Protein 6QBB (pdb70)

Structure (mmCIF, N/CA/C/O backbone):
data_6QBB
#
_entry.id   6QBB
#
_cell.length_a   45.560
_cell.length_b   64.170
_cell.length_c   78.080
_cell.angle_alpha   90.00
_cell.angle_beta   90.00
_cell.angle_gamma   90.00
#
_symmetry.space_group_name_H-M   'P 2 21 21'
#
loop_
_entity.id
_entity.type
_entity.pdbx_description
1 polymer Streptavidin
2 polymer 'Strep-tag II peptide'
3 water water
#
loop_
_atom_site.group_PDB
_atom_site.id
_atom_site.type_symbol
_atom_site.label_atom_id
_atom_site.label_alt_id
_atom_site.label_comp_id
_atom_site.label_asym_id
_atom_site.label_entity_id
_atom_site.label_seq_id
_atom_site.pdbx_PDB_ins_code
_atom_site.Cartn_x
_atom_site.Cartn_y
_atom_site.Cartn_z
_atom_site.occupancy
_atom_site.B_iso_or_equiv
_atom_site.auth_seq_id
_atom_site.auth_comp_id
_atom_site.auth_asym_id
_atom_site.auth_atom_id
_atom_site.pdbx_PDB_model_num
ATOM 1 N N . ALA A 1 3 ? -16.054 -26.614 28.930 1.00 56.18 15 ALA A N 1
ATOM 2 C CA . ALA A 1 3 ? -14.615 -27.017 28.809 1.00 50.86 15 ALA A CA 1
ATOM 3 C C . ALA A 1 3 ? -14.433 -28.307 27.996 1.00 46.06 15 ALA A C 1
ATOM 4 O O . ALA A 1 3 ? -13.597 -29.180 28.322 1.00 40.05 15 ALA A O 1
ATOM 6 N N . GLY A 1 4 ? -15.204 -28.406 26.916 1.00 37.62 16 GLY A N 1
ATOM 7 C CA . GLY A 1 4 ? -15.171 -29.583 26.043 1.00 28.55 16 GLY A CA 1
ATOM 8 C C . GLY A 1 4 ? -13.904 -29.614 25.197 1.00 19.68 16 GLY A C 1
ATOM 9 O O . GLY A 1 4 ? -13.124 -30.556 25.229 1.00 18.71 16 GLY A O 1
ATOM 10 N N . ILE A 1 5 ? -13.731 -28.563 24.415 1.00 18.26 17 ILE A N 1
ATOM 11 C CA . ILE A 1 5 ? -12.515 -28.402 23.603 1.00 16.15 17 ILE A CA 1
ATOM 12 C C . ILE A 1 5 ? -11.309 -27.970 24.435 1.00 16.62 17 ILE A C 1
ATOM 13 O O . ILE A 1 5 ? -10.187 -28.449 24.200 1.00 15.66 17 ILE A O 1
ATOM 18 N N . THR A 1 6 ? -11.516 -27.091 25.407 1.00 15.50 18 THR A N 1
ATOM 19 C CA . THR A 1 6 ? -10.413 -26.581 26.200 1.00 15.02 18 THR A CA 1
ATOM 20 C C . THR A 1 6 ? -9.702 -27.699 26.932 1.00 16.85 18 THR A C 1
ATOM 21 O O . THR A 1 6 ? -10.331 -28.494 27.634 1.00 17.10 18 THR A O 1
ATOM 25 N N . GLY A 1 7 ? -8.377 -27.733 26.799 1.00 14.89 19 GLY A N 1
ATOM 26 C CA . GLY A 1 7 ? -7.582 -28.744 27.453 1.00 14.64 19 GLY A CA 1
ATOM 27 C C . GLY A 1 7 ? -6.353 -29.156 26.667 1.00 14.32 19 GLY A C 1
ATOM 28 O O . GLY A 1 7 ? -5.915 -28.440 25.777 1.00 13.32 19 GLY A O 1
ATOM 29 N N . THR A 1 8 ? -5.811 -30.314 27.016 1.00 14.81 20 THR A N 1
ATOM 30 C CA . THR A 1 8 ? -4.606 -30.868 26.424 1.00 15.25 20 THR A CA 1
ATOM 31 C C . THR A 1 8 ? -4.952 -32.109 25.612 1.00 15.30 20 THR A C 1
ATOM 32 O O . THR A 1 8 ? -5.618 -33.025 26.104 1.00 16.82 20 THR A O 1
ATOM 36 N N . TRP A 1 9 ? -4.512 -32.097 24.353 1.00 13.48 21 TRP A N 1
ATOM 37 C CA . TRP A 1 9 ? -4.734 -33.163 23.393 1.00 13.55 21 TRP A CA 1
ATOM 38 C C . TRP A 1 9 ? -3.439 -33.690 22.825 1.00 13.81 21 TRP A C 1
ATOM 39 O O . TRP A 1 9 ? -2.471 -32.941 22.690 1.00 14.22 21 TRP A O 1
ATOM 50 N N . TYR A 1 10 ? -3.442 -34.953 22.407 1.00 13.99 22 TYR A N 1
ATOM 51 C CA . TYR A 1 10 ? -2.263 -35.582 21.798 1.00 13.99 22 TYR A CA 1
ATOM 52 C C . TYR A 1 10 ? -2.643 -36.229 20.501 1.00 14.78 22 TYR A C 1
ATOM 53 O O . TYR A 1 10 ? -3.722 -36.829 20.423 1.00 13.05 22 TYR A O 1
ATOM 62 N N . ASN A 1 11 ? -1.772 -36.112 19.497 1.00 16.39 23 ASN A N 1
ATOM 63 C CA . ASN A 1 11 ? -2.001 -36.802 18.215 1.00 20.95 23 ASN A CA 1
ATOM 64 C C . ASN A 1 11 ? -1.317 -38.129 18.215 1.00 25.16 23 ASN A C 1
ATOM 65 O O . ASN A 1 11 ? -0.706 -38.522 19.205 1.00 22.84 23 ASN A O 1
ATOM 70 N N . GLN A 1 12 ? -1.425 -38.807 17.081 1.00 28.55 24 GLN A N 1
ATOM 71 C CA . GLN A 1 12 ? -0.949 -40.154 16.938 1.00 36.56 24 GLN A CA 1
ATOM 72 C C . GLN A 1 12 ? 0.587 -40.268 17.054 1.00 33.23 24 GLN A C 1
ATOM 73 O O . GLN A 1 12 ? 1.089 -41.333 17.378 1.00 44.33 24 GLN A O 1
ATOM 79 N N . LEU A 1 13 ? 1.302 -39.173 16.783 1.00 31.83 25 LEU A N 1
ATOM 80 C CA . LEU A 1 13 ? 2.785 -39.141 16.832 1.00 33.35 25 LEU A CA 1
ATOM 81 C C . LEU A 1 13 ? 3.381 -38.642 18.178 1.00 30.51 25 LEU A C 1
ATOM 82 O O . LEU A 1 13 ? 4.602 -38.591 18.345 1.00 30.40 25 LEU A O 1
ATOM 87 N N . GLY A 1 14 ? 2.538 -38.190 19.099 1.00 23.34 26 GLY A N 1
ATOM 88 C CA . GLY A 1 14 ? 3.012 -37.645 20.364 1.00 21.87 26 GLY A CA 1
ATOM 89 C C . GLY A 1 14 ? 3.174 -36.122 20.388 1.00 17.29 26 GLY A C 1
ATOM 90 O O . GLY A 1 14 ? 3.672 -35.552 21.370 1.00 17.66 26 GLY A O 1
ATOM 91 N N . SER A 1 15 ? 2.691 -35.441 19.360 1.00 14.57 27 SER A N 1
ATOM 92 C CA . SER A 1 15 ? 2.574 -33.988 19.448 1.00 13.07 27 SER A CA 1
ATOM 93 C C . SER A 1 15 ? 1.414 -33.600 20.372 1.00 13.79 27 SER A C 1
ATOM 94 O O . SER A 1 15 ? 0.492 -34.404 20.555 1.00 14.42 27 SER A O 1
ATOM 97 N N . THR A 1 16 ? 1.513 -32.410 20.974 1.00 12.77 28 THR A N 1
ATOM 98 C CA . THR A 1 16 ? 0.531 -31.904 21.917 1.00 16.19 28 THR A CA 1
ATOM 99 C C . THR A 1 16 ? -0.139 -30.618 21.407 1.00 14.68 28 THR A C 1
ATOM 100 O O . THR A 1 16 ? 0.516 -29.736 20.884 1.00 15.49 28 THR A O 1
ATOM 104 N N . PHE A 1 17 ? -1.448 -30.542 21.586 1.00 13.68 29 PHE A N 1
ATOM 105 C CA . PHE A 1 17 ? -2.311 -29.418 21.203 1.00 17.69 29 PHE A CA 1
ATOM 106 C C . PHE A 1 17 ? -2.903 -28.933 22.553 1.00 18.38 29 PHE A C 1
ATOM 107 O O . PHE A 1 17 ? -3.660 -29.676 23.193 1.00 18.23 29 PHE A O 1
ATOM 115 N N . ILE A 1 18 ? -2.473 -27.757 23.029 1.00 16.53 30 ILE A N 1
ATOM 116 C CA . ILE A 1 18 ? -2.904 -27.185 24.315 1.00 17.69 30 ILE A CA 1
ATOM 117 C C . ILE A 1 18 ? -3.751 -25.966 23.986 1.00 16.62 30 ILE A C 1
ATOM 118 O O . ILE A 1 18 ? -3.248 -24.954 23.519 1.00 17.25 30 ILE A O 1
ATOM 123 N N . VAL A 1 19 ? -5.053 -26.103 24.158 1.00 14.34 31 VAL A N 1
ATOM 124 C CA . VAL A 1 19 ? -5.993 -25.156 23.576 1.00 13.13 31 VAL A CA 1
ATOM 125 C C . VAL A 1 19 ? -6.994 -24.610 24.575 1.00 14.10 31 VAL A C 1
ATOM 126 O O . VAL A 1 19 ? -7.435 -25.324 25.470 1.00 13.55 31 VAL A O 1
ATOM 130 N N . THR A 1 20 ? -7.363 -23.348 24.384 1.00 14.73 32 THR A N 1
ATOM 131 C CA . THR A 1 20 ? -8.492 -22.727 25.074 1.00 15.30 32 THR A CA 1
ATOM 132 C C . THR A 1 20 ? -9.524 -22.281 24.072 1.00 14.88 32 THR A C 1
ATOM 133 O O . THR A 1 20 ? -9.212 -21.588 23.107 1.00 14.09 32 THR A O 1
ATOM 137 N N . ALA A 1 21 ? -10.763 -22.716 24.286 1.00 14.20 33 ALA A N 1
ATOM 138 C CA . ALA A 1 21 ? -11.883 -22.351 23.443 1.00 15.02 33 ALA A CA 1
ATOM 139 C C . ALA A 1 21 ? -12.631 -21.231 24.142 1.00 15.30 33 ALA A C 1
ATOM 140 O O . ALA A 1 21 ? -13.245 -21.454 25.201 1.00 16.44 33 ALA A O 1
ATOM 142 N N . GLY A 1 22 ? -12.550 -20.032 23.595 1.00 14.76 34 GLY A N 1
ATOM 143 C CA . GLY A 1 22 ? -13.156 -18.848 24.214 1.00 16.62 34 GLY A CA 1
ATOM 144 C C . GLY A 1 22 ? -14.615 -18.671 23.864 1.00 17.42 34 GLY A C 1
ATOM 145 O O . GLY A 1 22 ? -15.093 -19.216 22.890 1.00 18.96 34 GLY A O 1
ATOM 146 N N . ALA A 1 23 ? -15.363 -17.945 24.715 1.00 19.59 35 ALA A N 1
ATOM 147 C CA . ALA A 1 23 ? -16.815 -17.805 24.529 1.00 21.12 35 ALA A CA 1
ATOM 148 C C . ALA A 1 23 ? -17.234 -17.171 23.186 1.00 21.48 35 ALA A C 1
ATOM 149 O O . ALA A 1 23 ? -18.323 -17.427 22.696 1.00 27.41 35 ALA A O 1
ATOM 151 N N . ASP A 1 24 ? -16.331 -16.394 22.600 1.00 20.38 36 ASP A N 1
ATOM 152 C CA . ASP A 1 24 ? -16.521 -15.709 21.343 1.00 24.95 36 ASP A CA 1
ATOM 153 C C . ASP A 1 24 ? -16.129 -16.532 20.087 1.00 20.47 36 ASP A C 1
ATOM 154 O O . ASP A 1 24 ? -16.014 -15.955 18.987 1.00 21.94 36 ASP A O 1
ATOM 159 N N . GLY A 1 25 ? -15.888 -17.838 20.230 1.00 14.94 37 GLY A N 1
ATOM 160 C CA . GLY A 1 25 ? -15.426 -18.650 19.068 1.00 12.72 37 GLY A CA 1
ATOM 161 C C . GLY A 1 25 ? -13.927 -18.734 18.858 1.00 13.07 37 GLY A C 1
ATOM 162 O O . GLY A 1 25 ? -13.479 -19.348 17.896 1.00 13.02 37 GLY A O 1
ATOM 163 N N . ALA A 1 26 ? -13.148 -18.122 19.737 1.00 13.22 38 ALA A N 1
ATOM 164 C CA . ALA A 1 26 ? -11.694 -18.088 19.582 1.00 12.52 38 ALA A CA 1
ATOM 165 C C . ALA A 1 26 ? -11.057 -19.382 20.048 1.00 13.28 38 ALA A C 1
ATOM 166 O O . ALA A 1 26 ? -11.408 -19.912 21.088 1.00 14.21 38 ALA A O 1
ATOM 168 N N . LEU A 1 27 ? -10.073 -19.846 19.298 1.00 11.42 39 LEU A N 1
ATOM 169 C CA . LEU A 1 27 ? -9.128 -20.867 19.758 1.00 10.85 39 LEU A CA 1
ATOM 170 C C . LEU A 1 27 ? -7.790 -20.216 19.913 1.00 12.02 39 LEU A C 1
ATOM 171 O O . LEU A 1 27 ? -7.311 -19.525 18.993 1.00 12.21 39 LEU A O 1
ATOM 176 N N . THR A 1 28 ? -7.176 -20.399 21.086 1.00 11.85 40 THR A N 1
ATOM 177 C CA . THR A 1 28 ? -5.828 -19.890 21.321 1.00 11.69 40 THR A CA 1
ATOM 178 C C . THR A 1 28 ? -5.081 -20.969 22.054 1.00 12.70 40 THR A C 1
ATOM 179 O O . THR A 1 28 ? -5.671 -21.770 22.760 1.00 16.46 40 THR A O 1
ATOM 183 N N . GLY A 1 29 ? -3.759 -20.982 21.904 1.00 11.80 41 GLY A N 1
ATOM 184 C CA . GLY A 1 29 ? -2.954 -21.898 22.677 1.00 12.01 41 GLY A CA 1
ATOM 185 C C . GLY A 1 29 ? -1.581 -22.149 22.106 1.00 11.54 41 GLY A C 1
ATOM 186 O O . GLY A 1 29 ? -0.992 -21.284 21.464 1.00 11.34 41 GLY A O 1
ATOM 187 N N . THR A 1 30 ? -1.083 -23.357 22.371 1.00 11.99 42 THR A N 1
ATOM 188 C CA . THR A 1 30 ? 0.280 -23.772 22.052 1.00 11.94 42 THR A CA 1
ATOM 189 C C . THR A 1 30 ? 0.249 -25.158 21.419 1.00 11.91 42 THR A C 1
ATOM 190 O O . THR A 1 30 ? -0.414 -26.059 21.916 1.00 12.17 42 THR A O 1
ATOM 194 N N . TYR A 1 31 ? 0.973 -25.298 20.319 1.00 11.36 43 TYR A N 1
ATOM 195 C CA . TYR A 1 31 ? 1.241 -26.580 19.687 1.00 11.69 43 TYR A CA 1
ATOM 196 C C . TYR A 1 31 ? 2.662 -26.999 20.012 1.00 11.64 43 TYR A C 1
ATOM 197 O O . TYR A 1 31 ? 3.596 -26.213 19.842 1.00 12.39 43 TYR A O 1
ATOM 206 N N . VAL A 1 32 ? 2.831 -28.238 20.468 1.00 11.84 44 VAL A N 1
ATOM 207 C CA . VAL A 1 32 ? 4.126 -28.770 20.866 1.00 11.80 44 VAL A CA 1
ATOM 208 C C . VAL A 1 32 ? 4.456 -29.999 20.010 1.00 12.97 44 VAL A C 1
ATOM 209 O O . VAL A 1 32 ? 3.724 -30.984 20.025 1.00 12.57 44 VAL A O 1
ATOM 213 N N . THR A 1 33 ? 5.566 -29.958 19.288 1.00 12.98 45 THR A N 1
ATOM 214 C CA . THR A 1 33 ? 5.950 -31.119 18.497 1.00 14.25 45 THR A CA 1
ATOM 215 C C . THR A 1 33 ? 6.352 -32.282 19.399 1.00 13.16 45 THR A C 1
ATOM 216 O O . THR A 1 33 ? 6.535 -32.114 20.609 1.00 14.78 45 THR A O 1
ATOM 220 N N . ALA A 1 34 ? 6.493 -33.456 18.823 1.00 13.56 46 ALA A N 1
ATOM 221 C CA . ALA A 1 34 ? 6.811 -34.641 19.636 1.00 14.72 46 ALA A CA 1
ATOM 222 C C . ALA A 1 34 ? 8.188 -34.558 20.315 1.00 16.08 46 ALA A C 1
ATOM 223 O O . ALA A 1 34 ? 8.462 -35.323 21.243 1.00 17.98 46 ALA A O 1
ATOM 225 N N . ARG A 1 35 ? 9.057 -33.655 19.872 1.00 15.86 47 ARG A N 1
ATOM 226 C CA . ARG A 1 35 ? 10.369 -33.437 20.519 1.00 17.70 47 ARG A CA 1
ATOM 227 C C . ARG A 1 35 ? 10.204 -32.974 21.962 1.00 18.88 47 ARG A C 1
ATOM 228 O O . ARG A 1 35 ? 10.947 -33.395 22.849 1.00 20.93 47 ARG A O 1
ATOM 236 N N . GLY A 1 36 ? 9.212 -32.121 22.205 1.00 17.98 48 GLY A N 1
ATOM 237 C CA . GLY A 1 36 ? 8.789 -31.809 23.554 1.00 20.32 48 GLY A CA 1
ATOM 238 C C . GLY A 1 36 ? 9.649 -30.872 24.350 1.00 23.85 48 GLY A C 1
ATOM 239 O O . GLY A 1 36 ? 9.444 -30.741 25.565 1.00 30.82 48 GLY A O 1
ATOM 240 N N . ASN A 1 37 ? 10.629 -30.230 23.716 1.00 19.25 49 ASN A N 1
ATOM 241 C CA . ASN A 1 37 ? 11.475 -29.275 24.421 1.00 20.39 49 ASN A CA 1
ATOM 242 C C . ASN A 1 37 ? 10.978 -27.839 24.209 1.00 19.63 49 ASN A C 1
ATOM 243 O O . ASN A 1 37 ? 9.977 -27.611 23.530 1.00 18.52 49 ASN A O 1
ATOM 248 N N . ALA A 1 38 ? 11.653 -26.853 24.796 1.00 22.16 50 ALA A N 1
ATOM 249 C CA . ALA A 1 38 ? 11.246 -25.443 24.612 1.00 19.88 50 ALA A CA 1
ATOM 250 C C . ALA A 1 38 ? 11.150 -24.995 23.155 1.00 20.54 50 ALA A C 1
ATOM 251 O O . ALA A 1 38 ? 10.205 -24.289 22.764 1.00 21.29 50 ALA A O 1
ATOM 253 N N . GLU A 1 39 ? 12.116 -25.442 22.357 1.00 17.19 51 GLU A N 1
ATOM 254 C CA . GLU A 1 39 ? 12.224 -25.133 20.949 1.00 18.62 51 GLU A CA 1
ATOM 255 C C . GLU A 1 39 ? 11.083 -25.724 20.109 1.00 16.10 51 GLU A C 1
ATOM 256 O O . GLU A 1 39 ? 10.918 -25.335 18.950 1.00 15.83 51 GLU A O 1
ATOM 262 N N . SER A 1 40 ? 10.323 -26.644 20.714 1.00 15.07 52 SER A N 1
ATOM 263 C CA A SER A 1 40 ? 9.230 -27.367 20.051 0.50 14.34 52 SER A CA 1
ATOM 264 C CA B SER A 1 40 ? 9.240 -27.360 20.040 0.50 15.39 52 SER A CA 1
ATOM 265 C C . SER A 1 40 ? 7.861 -26.726 20.235 1.00 12.93 52 SER A C 1
ATOM 266 O O . SER A 1 40 ? 6.883 -27.262 19.740 1.00 13.50 52 SER A O 1
ATOM 271 N N . ARG A 1 41 ? 7.792 -25.595 20.935 1.00 12.97 53 ARG A N 1
ATOM 272 C CA . ARG A 1 41 ? 6.515 -24.960 21.270 1.00 13.33 53 ARG A CA 1
ATOM 273 C C . ARG A 1 41 ?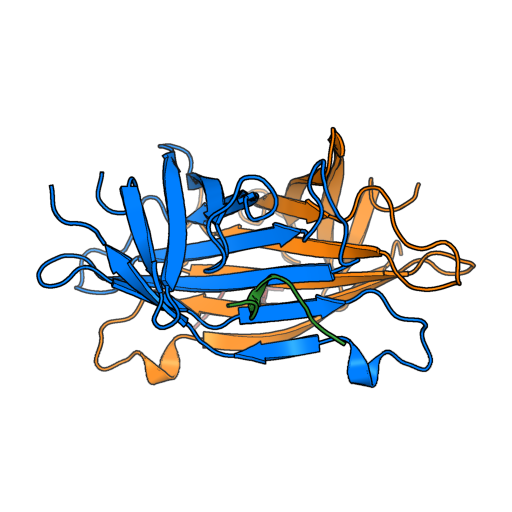 6.227 -23.810 20.319 1.00 12.13 53 ARG A C 1
ATOM 274 O O . ARG A 1 41 ? 7.085 -22.921 20.123 1.00 13.45 53 ARG A O 1
ATOM 282 N N . TYR A 1 42 ? 5.012 -23.805 19.746 1.00 11.55 54 TYR A N 1
ATOM 283 C CA . TYR A 1 42 ? 4.593 -22.751 18.816 1.00 11.56 54 TYR A CA 1
ATOM 284 C C . TYR A 1 42 ? 3.207 -22.209 19.144 1.00 11.03 54 TYR A C 1
ATOM 285 O O . TYR A 1 42 ? 2.345 -22.945 19.599 1.00 12.55 54 TYR A O 1
ATOM 294 N N . VAL A 1 43 ? 2.991 -20.932 18.841 1.00 11.38 55 VAL A N 1
ATOM 295 C CA . VAL A 1 43 ? 1.669 -20.317 19.003 1.00 11.65 55 VAL A CA 1
ATOM 296 C C . VAL A 1 43 ? 0.696 -20.941 18.014 1.00 12.10 55 VAL A C 1
ATOM 297 O O . VAL A 1 43 ? 1.020 -21.144 16.840 1.00 12.25 55 VAL A O 1
ATOM 301 N N . LEU A 1 44 ? -0.525 -21.185 18.467 1.00 12.05 56 LEU A N 1
ATOM 302 C CA . LEU A 1 44 ? -1.628 -21.468 17.561 1.00 12.69 56 LEU A CA 1
ATOM 303 C C . LEU A 1 44 ? -2.786 -20.545 17.799 1.00 12.67 56 LEU A C 1
ATOM 304 O O . LEU A 1 44 ? -3.037 -20.093 18.923 1.00 12.82 56 LEU A O 1
ATOM 309 N N . THR A 1 45 ? -3.500 -20.249 16.721 1.00 11.99 57 THR A N 1
ATOM 310 C CA . THR A 1 45 ? -4.702 -19.494 16.796 1.00 12.28 57 THR A CA 1
ATOM 311 C C . THR A 1 45 ? -5.700 -20.010 15.808 1.00 10.01 57 THR A C 1
ATOM 312 O O . THR A 1 45 ? -5.329 -20.427 14.720 1.00 10.94 57 THR A O 1
ATOM 316 N N . GLY A 1 46 ? -6.992 -19.985 16.169 1.00 10.34 58 GLY A N 1
ATOM 317 C CA . GLY A 1 46 ? -8.030 -20.443 15.274 1.00 10.54 58 GLY A CA 1
ATOM 318 C C . GLY A 1 46 ? -9.411 -20.073 15.738 1.00 10.88 58 GLY A C 1
ATOM 319 O O . GLY A 1 46 ? -9.591 -19.143 16.516 1.00 10.52 58 GLY A O 1
ATOM 320 N N . ARG A 1 47 ? -10.397 -20.773 15.191 1.00 9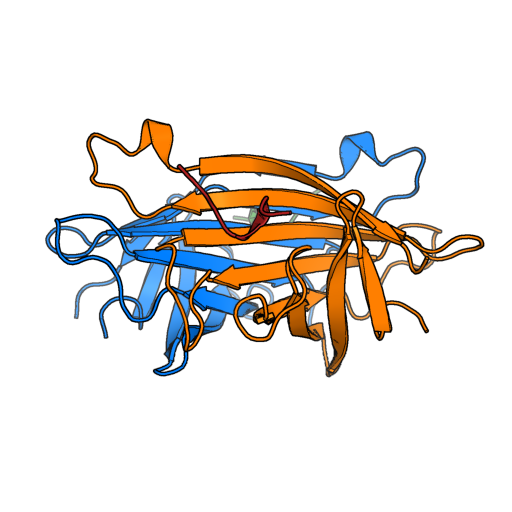.74 59 ARG A N 1
ATOM 321 C CA . ARG A 1 47 ? -11.789 -20.469 15.452 1.00 10.26 59 ARG A CA 1
ATOM 322 C C . ARG A 1 47 ? -12.581 -21.773 15.544 1.00 11.40 59 ARG A C 1
ATOM 323 O O . ARG A 1 47 ? -12.178 -22.805 14.970 1.00 10.60 59 ARG A O 1
ATOM 331 N N . TYR A 1 48 ? -13.723 -21.734 16.251 1.00 10.48 60 TYR A N 1
ATOM 332 C CA . TYR A 1 48 ? -14.594 -22.916 16.353 1.00 10.79 60 TYR A CA 1
ATOM 333 C C . TYR A 1 48 ? -16.019 -22.441 16.391 1.00 11.10 60 TYR A C 1
ATOM 334 O O . TYR A 1 48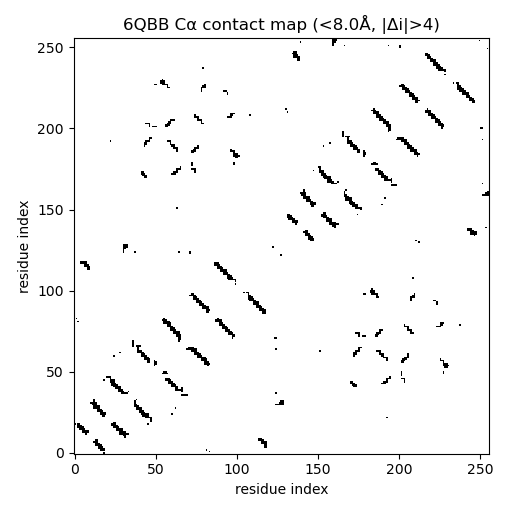 ? -16.286 -21.274 16.745 1.00 11.70 60 TYR A O 1
ATOM 343 N N . ASP A 1 49 ? -16.925 -23.347 16.063 1.00 10.38 61 ASP A N 1
ATOM 344 C CA . ASP A 1 49 ? -18.372 -23.092 16.177 1.00 10.68 61 ASP A CA 1
ATOM 345 C C . ASP A 1 49 ? -18.800 -23.124 17.639 1.00 10.93 61 ASP A C 1
ATOM 346 O O . ASP A 1 49 ? -18.836 -24.177 18.251 1.00 11.99 61 ASP A O 1
ATOM 351 N N . SER A 1 50 ? -19.120 -21.960 18.189 1.00 12.38 62 SER A N 1
ATOM 352 C CA . SER A 1 50 ? -19.479 -21.862 19.601 1.00 12.81 62 SER A CA 1
ATOM 353 C C . SER A 1 50 ? -20.942 -22.189 19.885 1.00 14.10 62 SER A C 1
ATOM 354 O O . SER A 1 50 ? -21.374 -22.129 21.049 1.00 15.14 62 SER A O 1
ATOM 357 N N . ALA A 1 51 ? -21.708 -22.541 18.856 1.00 12.57 63 ALA A N 1
ATOM 358 C CA . ALA A 1 51 ? -23.108 -23.005 19.013 1.00 13.83 63 ALA A CA 1
ATOM 359 C C . ALA A 1 51 ? -23.415 -24.146 18.025 1.00 13.30 63 ALA A C 1
ATOM 360 O O . ALA A 1 51 ? -24.167 -23.973 17.081 1.00 13.77 63 ALA A O 1
ATOM 362 N N . PRO A 1 52 ? -22.792 -25.311 18.257 1.00 12.43 64 PRO A N 1
ATOM 363 C CA . PRO A 1 52 ? -22.956 -26.424 17.337 1.00 13.31 64 PRO A CA 1
ATOM 364 C C . PRO A 1 52 ? -24.374 -26.983 17.306 1.00 13.87 64 PRO A C 1
ATOM 365 O O . PRO A 1 52 ? -25.205 -26.678 18.178 1.00 16.39 64 PRO A O 1
ATOM 369 N N . ALA A 1 53 ? -24.639 -27.797 16.293 1.00 13.77 65 ALA A N 1
ATOM 370 C CA . ALA A 1 53 ? -25.896 -28.513 16.213 1.00 14.07 65 ALA A CA 1
ATOM 371 C C . ALA A 1 53 ? -26.033 -29.443 17.425 1.00 14.98 65 ALA A C 1
ATOM 372 O O . ALA A 1 53 ? -25.062 -29.793 18.099 1.00 16.45 65 ALA A O 1
ATOM 374 N N . THR A 1 54 ? -27.270 -29.838 17.721 1.00 16.40 66 THR A N 1
ATOM 375 C CA . THR A 1 54 ? -27.553 -30.719 18.858 1.00 16.65 66 THR A CA 1
ATOM 376 C C . THR A 1 54 ? -28.083 -32.085 18.397 1.00 17.25 66 THR A C 1
ATOM 377 O O . THR A 1 54 ? -28.819 -32.775 19.135 1.00 17.94 66 THR A O 1
ATOM 381 N N . ASP A 1 55 ? -27.753 -32.457 17.168 1.00 16.34 67 ASP A N 1
ATOM 382 C CA . ASP A 1 55 ? -28.247 -33.683 16.530 1.00 17.03 67 ASP A CA 1
ATOM 383 C C . ASP A 1 55 ? -27.245 -34.842 16.548 1.00 18.96 67 ASP A C 1
ATOM 384 O O . ASP A 1 55 ? -27.460 -35.841 15.875 1.00 21.43 67 ASP A O 1
ATOM 389 N N . GLY A 1 56 ? -26.141 -34.696 17.290 1.00 17.34 68 GLY A N 1
ATOM 390 C CA . GLY A 1 56 ? -25.078 -35.696 17.315 1.00 18.15 68 GLY A CA 1
ATOM 391 C C . GLY A 1 56 ? -23.881 -35.370 16.447 1.00 16.12 68 GLY A C 1
ATOM 392 O O . GLY A 1 56 ? -22.870 -36.080 16.487 1.00 19.58 68 GLY A O 1
ATOM 393 N N . SER A 1 57 ? -24.003 -34.320 15.652 1.00 14.44 69 SER A N 1
ATOM 394 C CA . SER A 1 57 ? -22.892 -33.858 14.834 1.00 14.71 69 SER A CA 1
ATOM 395 C C . SER A 1 57 ? -21.771 -33.275 15.655 1.00 15.20 69 SER A C 1
ATOM 396 O O . SER A 1 57 ? -21.983 -32.740 16.743 1.00 13.29 69 SER A O 1
ATOM 399 N N . GLY A 1 58 ? -20.558 -33.354 15.118 1.00 13.22 70 GLY A N 1
ATOM 400 C CA . GLY A 1 58 ? -19.423 -32.744 15.741 1.00 12.78 70 GLY A CA 1
ATOM 401 C C . GLY A 1 58 ? -19.436 -31.231 15.639 1.00 11.94 70 GLY A C 1
ATOM 402 O O . GLY A 1 58 ? -20.289 -30.617 14.995 1.00 12.48 70 GLY A O 1
ATOM 403 N N . THR A 1 59 ? -18.454 -30.630 16.304 1.00 11.06 71 THR A N 1
ATOM 404 C CA . THR A 1 59 ? -18.268 -29.173 16.376 1.00 11.23 71 THR A CA 1
ATOM 405 C C . THR A 1 59 ? -17.125 -28.773 15.452 1.00 10.15 71 THR A C 1
ATOM 406 O O . THR A 1 59 ? -15.990 -29.180 15.679 1.00 10.08 71 THR A O 1
ATOM 410 N N . ALA A 1 60 ? -17.426 -28.019 14.400 1.00 10.56 72 ALA A N 1
ATOM 411 C CA . ALA A 1 60 ? -16.414 -27.622 13.422 1.00 10.49 72 ALA A CA 1
ATOM 412 C C . ALA A 1 60 ? -15.412 -26.660 14.012 1.00 10.93 72 ALA A C 1
ATOM 413 O O . ALA A 1 60 ? -15.754 -25.765 14.811 1.00 11.14 72 ALA A O 1
ATOM 415 N N . LEU A 1 61 ? -14.156 -26.796 13.583 1.00 10.88 73 LEU A N 1
ATOM 416 C CA . LEU A 1 61 ? -13.084 -25.919 14.077 1.00 11.16 73 LEU A CA 1
ATOM 417 C C . LEU A 1 61 ? -11.916 -25.913 13.096 1.00 10.24 73 LEU A C 1
ATOM 418 O O . LEU A 1 61 ? -11.827 -26.759 12.222 1.00 11.79 73 LEU A O 1
ATOM 423 N N . GLY A 1 62 ? -11.025 -24.955 13.265 1.00 10.01 74 GLY A N 1
ATOM 424 C CA . GLY A 1 62 ? -9.755 -24.963 12.581 1.00 9.20 74 GLY A CA 1
ATOM 425 C C . GLY A 1 62 ? -8.740 -24.137 13.320 1.00 8.43 74 GLY A C 1
ATOM 426 O O . GLY A 1 62 ? -9.099 -23.230 14.086 1.00 9.59 74 GLY A O 1
ATOM 427 N N . TRP A 1 63 ? -7.459 -24.416 13.096 1.00 9.02 75 TRP A N 1
ATOM 428 C CA . TRP A 1 63 ? -6.389 -23.558 13.621 1.00 9.25 75 TRP A CA 1
ATOM 429 C C . TRP A 1 63 ? -5.161 -23.562 12.723 1.00 9.17 75 TRP A C 1
ATOM 430 O O . TRP A 1 63 ? -5.013 -24.438 11.841 1.00 9.69 75 TRP A O 1
ATOM 441 N N . THR A 1 64 ? -4.316 -22.570 12.951 1.00 8.74 76 THR A N 1
ATOM 442 C CA . THR A 1 64 ? -3.072 -22.384 12.227 1.00 9.37 76 THR A CA 1
ATOM 443 C C . THR A 1 64 ? -1.919 -22.318 13.180 1.00 9.93 76 THR A C 1
ATOM 444 O O . THR A 1 64 ? -2.011 -21.682 14.237 1.00 9.53 76 THR A O 1
ATOM 448 N N . VAL A 1 65 ? -0.812 -22.937 12.793 1.00 9.06 77 VAL A N 1
ATOM 449 C CA . VAL A 1 65 ? 0.518 -22.708 13.376 1.00 9.14 77 VAL A CA 1
ATOM 450 C C . VAL A 1 65 ? 1.416 -22.193 12.264 1.00 10.18 77 VAL A C 1
ATOM 451 O O . VAL A 1 65 ? 1.594 -22.871 11.266 1.00 10.01 77 VAL A O 1
ATOM 455 N N . ALA A 1 66 ? 2.031 -21.034 12.453 1.00 9.60 78 ALA A N 1
ATOM 456 C CA . ALA A 1 66 ? 3.204 -20.632 11.668 1.00 9.62 78 ALA A CA 1
ATOM 457 C C . ALA A 1 66 ? 4.431 -21.155 12.393 1.00 10.40 78 ALA A C 1
ATOM 458 O O . ALA A 1 66 ? 4.582 -20.947 13.603 1.00 10.17 78 ALA A O 1
ATOM 460 N N . TRP A 1 67 ? 5.294 -21.859 11.664 1.00 9.72 79 TRP A N 1
ATOM 461 C CA . TRP A 1 67 ? 6.409 -22.599 12.250 1.00 9.50 79 TRP A CA 1
ATOM 462 C C . TRP A 1 67 ? 7.628 -21.714 12.524 1.00 11.11 79 TRP A C 1
ATOM 463 O O . TRP A 1 67 ? 8.742 -21.996 12.091 1.00 11.26 79 TRP A O 1
ATOM 474 N N . LYS A 1 68 ? 7.358 -20.620 13.223 1.00 12.01 80 LYS A N 1
ATOM 475 C CA . LYS A 1 68 ? 8.380 -19.711 13.755 1.00 12.83 80 LYS A CA 1
ATOM 476 C C . LYS A 1 68 ? 8.141 -19.550 15.240 1.00 12.57 80 LYS A C 1
ATOM 477 O O . LYS A 1 68 ? 7.024 -19.306 15.674 1.00 11.76 80 LYS A O 1
ATOM 483 N N . ASN A 1 69 ? 9.213 -19.668 16.005 1.00 13.75 81 ASN A N 1
ATOM 484 C CA . ASN A 1 69 ? 9.176 -19.282 17.411 1.00 13.58 81 ASN A CA 1
ATOM 485 C C . ASN A 1 69 ? 10.460 -18.527 17.712 1.00 15.27 81 ASN A C 1
ATOM 486 O O . ASN A 1 69 ? 11.157 -18.145 16.796 1.00 16.57 81 ASN A O 1
ATOM 491 N N . ASN A 1 70 ? 10.763 -18.288 18.985 1.00 16.29 82 ASN A N 1
ATOM 492 C CA . ASN A 1 70 ? 11.973 -17.521 19.282 1.00 18.74 82 ASN A CA 1
ATOM 493 C C . ASN A 1 70 ? 13.262 -18.290 19.040 1.00 17.57 82 ASN A C 1
ATOM 494 O O . ASN A 1 70 ? 14.356 -17.693 19.110 1.00 21.56 82 ASN A O 1
ATOM 499 N N . TYR A 1 71 ? 13.166 -19.584 18.759 1.00 15.50 83 TYR A N 1
ATOM 500 C CA . TYR A 1 71 ? 14.323 -20.446 18.550 1.00 16.41 83 TYR A CA 1
ATOM 501 C C . TYR A 1 71 ? 14.598 -20.802 17.104 1.00 17.83 83 TYR A C 1
ATOM 502 O O . TYR A 1 71 ? 15.756 -21.042 16.729 1.00 18.72 83 TYR A O 1
ATOM 511 N N . ARG A 1 72 ? 13.557 -20.885 16.285 1.00 15.54 84 ARG A N 1
ATOM 512 C CA . ARG A 1 72 ? 13.747 -21.327 14.908 1.00 16.36 84 ARG A CA 1
ATOM 513 C C . ARG A 1 72 ? 12.610 -20.939 14.016 1.00 13.11 84 ARG A C 1
ATOM 514 O O . ARG A 1 72 ? 11.572 -20.504 14.494 1.00 13.32 84 ARG A O 1
ATOM 522 N N . ASN A 1 73 ? 12.846 -21.050 12.706 1.00 13.23 85 ASN A N 1
ATOM 523 C CA . ASN A 1 73 ? 11.839 -20.665 11.702 1.00 12.52 85 ASN A CA 1
ATOM 524 C C . ASN A 1 73 ? 11.964 -21.580 10.500 1.00 12.20 85 ASN A C 1
ATOM 525 O O . ASN A 1 73 ? 13.011 -21.582 9.813 1.00 14.60 85 ASN A O 1
ATOM 530 N N . ALA A 1 74 ? 10.890 -22.339 10.235 1.00 10.97 86 ALA A N 1
ATOM 531 C CA . ALA A 1 74 ? 10.807 -23.257 9.095 1.00 11.19 86 ALA A CA 1
ATOM 532 C C . ALA A 1 74 ? 10.056 -22.648 7.878 1.00 11.12 86 ALA A C 1
ATOM 533 O O . ALA A 1 74 ? 9.727 -23.361 6.927 1.00 12.79 86 ALA A O 1
ATOM 535 N N . HIS A 1 75 ? 9.812 -21.340 7.918 1.00 10.96 87 HIS A N 1
ATOM 536 C CA . HIS A 1 75 ? 9.217 -20.602 6.790 1.00 10.83 87 HIS A CA 1
ATOM 537 C C . HIS A 1 75 ? 8.015 -21.357 6.178 1.00 11.05 87 HIS A C 1
ATOM 538 O O . HIS A 1 75 ? 7.978 -21.686 4.989 1.00 11.07 87 HIS A O 1
ATOM 545 N N . SER A 1 76 ? 7.046 -21.616 7.036 1.00 11.02 88 SER A N 1
ATOM 546 C CA . SER A 1 76 ? 5.926 -22.467 6.684 1.00 10.71 88 SER A CA 1
ATOM 547 C C . SER A 1 76 ? 4.830 -22.305 7.697 1.00 9.78 88 SER A C 1
ATOM 548 O O . SER A 1 76 ? 5.030 -21.781 8.793 1.00 10.14 88 SER A O 1
ATOM 551 N N . ALA A 1 77 ? 3.642 -22.741 7.311 1.00 9.41 89 ALA A N 1
ATOM 552 C CA . ALA A 1 77 ? 2.467 -22.682 8.177 1.00 9.72 89 ALA A CA 1
ATOM 553 C C . ALA A 1 77 ? 1.590 -23.891 7.891 1.00 9.38 89 ALA A C 1
ATOM 554 O O . ALA A 1 77 ? 1.433 -24.287 6.748 1.00 10.07 89 ALA A O 1
ATOM 556 N N . THR A 1 78 ? 1.034 -24.489 8.949 1.00 8.10 90 THR A N 1
ATOM 557 C CA . THR A 1 78 ? 0.077 -25.566 8.836 1.00 7.87 90 THR A CA 1
ATOM 558 C C . THR A 1 78 ? -1.289 -25.128 9.347 1.00 8.75 90 THR A C 1
ATOM 559 O O . THR A 1 78 ? -1.399 -24.494 10.393 1.00 8.94 90 THR A O 1
ATOM 563 N N . THR A 1 79 ? -2.330 -25.469 8.587 1.00 8.66 91 THR A N 1
ATOM 564 C CA . THR A 1 79 ? -3.691 -25.337 9.040 1.00 8.21 91 THR A CA 1
ATOM 565 C C . THR A 1 79 ? -4.290 -26.712 9.237 1.00 9.19 91 THR A C 1
ATOM 566 O O . THR A 1 79 ? -4.172 -27.583 8.384 1.00 9.84 91 THR A O 1
ATOM 570 N N . TRP A 1 80 ? -4.963 -26.908 10.360 1.00 8.78 92 TRP A N 1
ATOM 571 C CA . TRP A 1 80 ? -5.787 -28.043 10.618 1.00 8.95 92 TRP A CA 1
ATOM 572 C C . TRP A 1 80 ? -7.249 -27.639 10.553 1.00 8.60 92 TRP A C 1
ATOM 573 O O . TRP A 1 80 ? -7.678 -26.727 11.253 1.00 9.96 92 TRP A O 1
ATOM 584 N N . SER A 1 81 ? -8.023 -28.385 9.761 1.00 8.91 93 SER A N 1
ATOM 585 C CA . SER A 1 81 ? -9.472 -28.200 9.625 1.00 8.49 93 SER A CA 1
ATOM 586 C C . SER A 1 81 ? -10.121 -29.496 10.087 1.00 9.37 93 SER A C 1
ATOM 587 O O . SER A 1 81 ? -9.748 -30.585 9.662 1.00 9.70 93 SER A O 1
ATOM 590 N N . GLY A 1 82 ? -11.117 -29.406 10.970 1.00 9.11 94 GLY A N 1
ATOM 591 C CA . GLY A 1 82 ? -11.695 -30.611 11.483 1.00 9.69 94 GLY A CA 1
ATOM 592 C C . GLY A 1 82 ? -12.904 -30.416 12.328 1.00 10.09 94 GLY A C 1
ATOM 593 O O . GLY A 1 82 ? -13.601 -29.393 12.234 1.00 10.37 94 GLY A O 1
ATOM 594 N N . GLN A 1 83 ? -13.168 -31.415 13.171 1.00 11.50 95 GLN A N 1
ATOM 595 C CA . GLN A 1 83 ? -14.303 -31.321 14.084 1.00 11.24 95 GLN A CA 1
ATOM 596 C C . GLN A 1 83 ? -14.012 -32.071 15.373 1.00 10.95 95 GLN A C 1
ATOM 597 O O . GLN A 1 83 ? -13.313 -33.098 15.384 1.00 11.55 95 GLN A O 1
ATOM 603 N N . TYR A 1 84 ? -14.568 -31.502 16.440 1.00 10.79 96 TYR A N 1
ATOM 604 C CA . TYR A 1 84 ? -14.556 -32.090 17.761 1.00 11.33 96 TYR A CA 1
ATOM 605 C C . TYR A 1 84 ? -15.748 -33.017 17.923 1.00 12.37 96 TYR A C 1
ATOM 606 O O . TYR A 1 84 ? -16.899 -32.642 17.618 1.00 12.07 96 TYR A O 1
ATOM 615 N N . VAL A 1 85 ? -15.473 -34.225 18.416 1.00 14.68 97 VAL A N 1
ATOM 616 C CA . VAL A 1 85 ? -16.512 -35.206 18.689 1.00 18.00 97 VAL A CA 1
ATOM 617 C C . VAL A 1 85 ? -16.448 -35.510 20.185 1.00 17.96 97 VAL A C 1
ATOM 618 O O . VAL A 1 85 ? -15.473 -36.099 20.663 1.00 16.93 97 VAL A O 1
ATOM 622 N N . GLY A 1 86 ? -17.453 -35.078 20.925 1.00 20.11 98 GLY A N 1
ATOM 623 C CA . GLY A 1 86 ? -17.417 -35.149 22.366 1.00 23.04 98 GLY A CA 1
ATOM 624 C C . GLY A 1 86 ? -17.867 -36.494 22.856 1.00 25.35 98 GLY A C 1
ATOM 625 O O . GLY A 1 86 ? -18.170 -37.382 22.062 1.00 24.97 98 GLY A O 1
ATOM 626 N N . GLY A 1 87 ? -17.889 -36.623 24.168 1.00 29.73 99 GLY A N 1
ATOM 627 C CA . GLY A 1 87 ? -18.470 -37.794 24.810 1.00 26.76 99 GLY A CA 1
ATOM 628 C C . GLY A 1 87 ? -17.440 -38.860 25.107 1.00 24.44 99 GLY A C 1
ATOM 629 O O . GLY A 1 87 ? -16.321 -38.568 25.502 1.00 25.93 99 GLY A O 1
ATOM 630 N N . ALA A 1 88 ? -17.828 -40.116 24.923 1.00 26.04 100 ALA A N 1
ATOM 631 C CA . ALA A 1 88 ? -16.927 -41.231 25.145 1.00 29.32 100 ALA A CA 1
ATOM 632 C C . ALA A 1 88 ? -15.781 -41.080 24.170 1.00 32.31 100 ALA A C 1
ATOM 633 O O . ALA A 1 88 ? -16.011 -40.864 22.979 1.00 34.65 100 ALA A O 1
ATOM 635 N N . GLU A 1 89 ? -14.565 -41.171 24.699 1.00 28.56 101 GLU A N 1
ATOM 636 C CA . GLU A 1 89 ? -13.357 -40.988 23.959 1.00 32.41 101 GLU A CA 1
ATOM 637 C C . GLU A 1 89 ? -13.481 -39.701 23.139 1.00 26.00 101 GLU A C 1
ATOM 638 O O . GLU A 1 89 ? -13.691 -39.812 21.939 1.00 34.01 101 GLU A O 1
ATOM 644 N N . ALA A 1 90 ? -13.389 -38.525 23.755 1.00 26.96 102 ALA A N 1
ATOM 645 C CA . ALA A 1 90 ? -13.474 -37.259 22.977 1.00 21.04 102 ALA A CA 1
ATOM 646 C C . ALA A 1 90 ? -12.291 -37.192 22.016 1.00 19.40 102 ALA A C 1
ATOM 647 O O . ALA A 1 90 ? -11.187 -37.636 22.341 1.00 21.51 102 ALA A O 1
ATOM 649 N N . ARG A 1 91 ? -12.543 -36.661 20.833 1.00 17.42 103 ARG A N 1
ATOM 650 C CA . ARG A 1 91 ? -11.567 -36.731 19.772 1.00 17.25 103 ARG A CA 1
ATOM 651 C C . ARG A 1 91 ? -11.733 -35.509 18.902 1.00 14.07 103 ARG A C 1
ATOM 652 O O . ARG A 1 91 ? -12.829 -34.981 18.805 1.00 13.30 103 ARG A O 1
ATOM 660 N N . ILE A 1 92 ? -10.633 -35.042 18.325 1.00 11.81 104 ILE A N 1
ATOM 661 C CA . ILE A 1 92 ? -10.683 -34.033 17.272 1.00 11.88 104 ILE A CA 1
ATOM 662 C C . ILE A 1 92 ? -10.054 -34.669 16.039 1.00 11.73 104 ILE A C 1
ATOM 663 O O . ILE A 1 92 ? -8.867 -35.030 16.033 1.00 12.38 104 ILE A O 1
ATOM 668 N N . ASN A 1 93 ? -10.865 -34.822 14.997 1.00 10.28 105 ASN A N 1
ATOM 669 C CA . ASN A 1 93 ? -10.434 -35.421 13.747 1.00 11.09 105 ASN A CA 1
ATOM 670 C C . ASN A 1 93 ? -10.151 -34.329 12.757 1.00 11.09 105 ASN A C 1
ATOM 671 O O . ASN A 1 93 ? -11.010 -33.459 12.555 1.00 11.15 105 ASN A O 1
ATOM 676 N N . THR A 1 94 ? -8.956 -34.348 12.181 1.00 10.73 106 THR A N 1
ATOM 677 C CA . THR A 1 94 ? -8.523 -33.263 11.290 1.00 10.67 106 THR A CA 1
ATOM 678 C C . THR A 1 94 ? -7.904 -33.736 9.996 1.00 9.58 106 THR A C 1
ATOM 679 O O . THR A 1 94 ? -7.380 -34.840 9.883 1.00 10.68 106 THR A O 1
ATOM 683 N N . GLN A 1 95 ? -7.970 -32.839 9.015 1.00 9.98 107 GLN A N 1
ATOM 684 C CA A GLN A 1 95 ? -7.135 -32.854 7.818 0.50 10.64 107 GLN A CA 1
ATOM 685 C CA B GLN A 1 95 ? -7.109 -32.872 7.855 0.50 10.48 107 GLN A CA 1
ATOM 686 C C . GLN A 1 95 ? -6.289 -31.585 7.861 1.00 10.21 107 GLN A C 1
ATOM 687 O O . GLN A 1 95 ? -6.746 -30.540 8.362 1.00 11.17 107 GLN A O 1
ATOM 698 N N . TRP A 1 96 ? -5.052 -31.653 7.366 1.00 9.98 108 TRP A N 1
ATOM 699 C CA . TRP A 1 96 ? -4.175 -30.516 7.465 1.00 10.10 108 TRP A CA 1
ATOM 700 C C . TRP A 1 96 ? -3.478 -30.224 6.139 1.00 8.90 108 TRP A C 1
ATOM 701 O O . TRP A 1 96 ? -3.289 -31.117 5.316 1.00 8.74 108 TRP A O 1
ATOM 712 N N . LEU A 1 97 ? -3.100 -28.944 5.989 1.00 8.67 109 LEU A N 1
ATOM 713 C CA . LEU A 1 97 ? -2.335 -28.420 4.879 1.00 9.20 109 LEU A CA 1
ATOM 714 C C . LEU A 1 97 ? -1.123 -27.667 5.398 1.00 9.46 109 LEU A C 1
ATOM 715 O O . LEU A 1 97 ? -1.270 -26.650 6.078 1.00 9.71 109 LEU A O 1
ATOM 720 N N . LEU A 1 98 ? 0.065 -28.131 5.041 1.00 9.15 110 LEU A N 1
ATOM 721 C CA . LEU A 1 98 ? 1.332 -27.487 5.414 1.00 10.03 110 LEU A CA 1
ATOM 722 C C . LEU A 1 98 ? 1.873 -26.786 4.177 1.00 9.55 110 LEU A C 1
ATOM 723 O O . LEU A 1 98 ? 2.321 -27.468 3.244 1.00 9.63 110 LEU A O 1
ATOM 728 N N . THR A 1 99 ? 1.872 -25.446 4.186 1.00 8.68 111 THR A N 1
ATOM 729 C CA . THR A 1 99 ? 2.412 -24.676 3.051 1.00 9.72 111 THR A CA 1
ATOM 730 C C . THR A 1 99 ? 3.739 -24.095 3.450 1.00 10.47 111 THR A C 1
ATOM 731 O O . THR A 1 99 ? 3.825 -23.396 4.476 1.00 11.23 111 THR A O 1
ATOM 735 N N . SER A 1 100 ? 4.770 -24.356 2.650 1.00 10.54 112 SE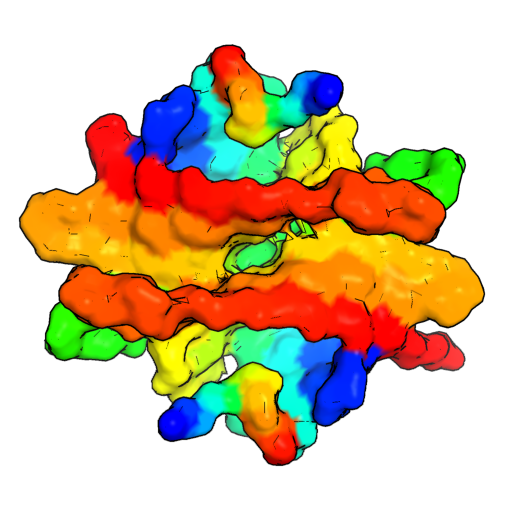R A N 1
ATOM 736 C CA . SER A 1 100 ? 6.062 -23.707 2.809 1.00 11.93 112 SER A CA 1
ATOM 737 C C . SER A 1 100 ? 6.189 -22.555 1.829 1.00 12.86 112 SER A C 1
ATOM 738 O O . SER A 1 100 ? 5.753 -22.669 0.686 1.00 13.75 112 SER A O 1
ATOM 741 N N . GLY A 1 101 ? 6.863 -21.482 2.236 1.00 11.79 113 GLY A N 1
ATOM 742 C CA . GLY A 1 101 ? 7.198 -20.416 1.295 1.00 13.23 113 GLY A CA 1
ATOM 743 C C . GLY A 1 101 ? 8.112 -20.959 0.221 1.00 13.69 113 GLY A C 1
ATOM 744 O O . GLY A 1 101 ? 9.065 -21.678 0.519 1.00 16.49 113 GLY A O 1
ATOM 745 N N . THR A 1 102 ? 7.802 -20.658 -1.036 1.00 12.50 114 THR A N 1
ATOM 746 C CA . THR A 1 102 ? 8.587 -21.104 -2.183 1.00 13.72 114 THR A CA 1
ATOM 747 C C . THR A 1 102 ? 8.668 -19.982 -3.186 1.00 14.05 114 THR A C 1
ATOM 748 O O . THR A 1 102 ? 7.862 -19.046 -3.149 1.00 14.52 114 THR A O 1
ATOM 752 N N . THR A 1 103 ? 9.625 -20.099 -4.099 1.00 17.08 115 THR A N 1
ATOM 753 C CA . THR A 1 103 ? 9.581 -19.285 -5.284 1.00 17.80 115 THR A CA 1
ATOM 754 C C . THR A 1 103 ? 8.448 -19.766 -6.163 1.00 19.27 115 THR A C 1
ATOM 755 O O . THR A 1 103 ? 7.892 -20.869 -5.987 1.00 18.06 115 THR A O 1
ATOM 759 N N . GLU A 1 104 ? 8.093 -18.951 -7.152 1.00 21.36 116 GLU A N 1
ATOM 760 C CA . GLU A 1 104 ? 6.985 -19.315 -8.009 1.00 24.23 116 GLU A CA 1
ATOM 761 C C . GLU A 1 104 ? 7.241 -20.629 -8.762 1.00 20.85 116 GLU A C 1
ATOM 762 O O . GLU A 1 104 ? 6.339 -21.448 -8.934 1.00 23.19 116 GLU A O 1
ATOM 768 N N . GLU A 1 105 ? 8.468 -20.832 -9.216 1.00 24.51 117 GLU A N 1
ATOM 769 C CA . GLU A 1 105 ? 8.752 -22.014 -10.010 1.00 27.58 117 GLU A CA 1
ATOM 770 C C . GLU A 1 105 ? 8.754 -23.291 -9.172 1.00 23.90 117 GLU A C 1
ATOM 771 O O . GLU A 1 105 ? 8.631 -24.384 -9.719 1.00 22.79 117 GLU A O 1
ATOM 777 N N . ASN A 1 106 ? 8.884 -23.150 -7.857 1.00 22.34 118 ASN A N 1
ATOM 778 C CA . ASN A 1 106 ? 8.818 -24.290 -6.937 1.00 20.61 118 ASN A CA 1
ATOM 779 C C . ASN A 1 106 ? 7.472 -24.475 -6.247 1.00 17.22 118 ASN A C 1
ATOM 780 O O . ASN A 1 106 ? 7.366 -25.240 -5.301 1.00 16.23 118 ASN A O 1
ATOM 785 N N . ALA A 1 107 ? 6.444 -23.780 -6.719 1.00 16.38 119 ALA A N 1
ATOM 786 C CA . ALA A 1 107 ? 5.150 -23.816 -6.054 1.00 17.71 119 ALA A CA 1
ATOM 787 C C . ALA A 1 107 ? 4.500 -25.205 -5.999 1.00 16.04 119 ALA A C 1
ATOM 788 O O . ALA A 1 107 ? 3.762 -25.512 -5.051 1.00 15.40 119 ALA A O 1
ATOM 790 N N . GLY A 1 108 ? 4.800 -26.097 -6.952 1.00 15.57 120 GLY A N 1
ATOM 791 C CA . GLY A 1 108 ? 4.289 -27.456 -6.853 1.00 14.16 120 GLY A CA 1
ATOM 792 C C . GLY A 1 108 ? 4.752 -28.238 -5.638 1.00 13.01 120 GLY A C 1
ATOM 793 O O . GLY A 1 108 ? 4.069 -29.176 -5.178 1.00 13.78 120 GLY A O 1
ATOM 794 N N . TYR A 1 109 ? 5.896 -27.847 -5.091 1.00 13.25 121 TYR A N 1
ATOM 795 C CA . TYR A 1 109 ? 6.439 -28.463 -3.888 1.00 14.31 121 TYR A CA 1
ATOM 796 C C . TYR A 1 109 ? 5.930 -27.791 -2.622 1.00 13.54 121 TYR A C 1
ATOM 797 O O . TYR A 1 109 ? 6.340 -28.161 -1.508 1.00 17.71 121 TYR A O 1
ATOM 806 N N . SER A 1 110 ? 5.037 -26.815 -2.743 1.00 12.42 122 SER A N 1
ATOM 807 C CA . SER A 1 110 ? 4.738 -25.963 -1.596 1.00 11.95 122 SER A CA 1
ATOM 808 C C . SER A 1 110 ? 3.880 -26.573 -0.512 1.00 11.23 122 SER A C 1
ATOM 809 O O . SER A 1 110 ? 4.037 -26.210 0.635 1.00 11.52 122 SER A O 1
ATOM 812 N N . THR A 1 111 ? 2.958 -27.468 -0.855 1.00 10.84 123 THR A N 1
ATOM 813 C CA . THR A 1 111 ? 1.890 -27.837 0.055 1.00 10.35 123 THR A CA 1
ATOM 814 C C . THR A 1 111 ? 1.762 -29.322 0.265 1.00 10.30 123 THR A C 1
ATOM 815 O O . THR A 1 111 ? 1.429 -30.073 -0.660 1.00 11.66 123 THR A O 1
ATOM 819 N N . LEU A 1 112 ? 2.041 -29.735 1.491 1.00 10.14 124 LEU A N 1
ATOM 820 C CA . LEU A 1 112 ? 1.835 -31.099 1.965 1.00 10.51 124 LEU A CA 1
ATOM 821 C C . LEU A 1 112 ? 0.457 -31.235 2.564 1.00 11.52 124 LEU A C 1
ATOM 822 O O . LEU A 1 112 ? -0.066 -30.292 3.171 1.00 9.97 124 LEU A O 1
ATOM 827 N N . VAL A 1 113 ? -0.118 -32.432 2.458 1.00 9.79 125 VAL A N 1
ATOM 828 C CA . VAL A 1 113 ? -1.427 -32.709 3.012 1.00 9.88 125 VAL A CA 1
ATOM 829 C C . VAL A 1 113 ? -1.366 -33.988 3.837 1.00 10.33 125 VAL A C 1
ATOM 830 O O . VAL A 1 113 ? -0.652 -34.933 3.521 1.00 9.95 125 VAL A O 1
ATOM 834 N N . GLY A 1 114 ? -2.184 -34.024 4.881 1.00 10.18 126 GLY A N 1
ATOM 835 C CA . GLY A 1 114 ? -2.286 -35.203 5.738 1.00 10.38 126 GLY A CA 1
ATOM 836 C C . GLY A 1 114 ? -3.485 -35.126 6.657 1.00 10.89 126 GLY A C 1
ATOM 837 O O . GLY A 1 114 ? -4.370 -34.283 6.490 1.00 10.27 126 GLY A O 1
ATOM 838 N N . HIS A 1 115 ? -3.506 -36.031 7.636 1.00 12.78 127 HIS A N 1
ATOM 839 C CA . HIS A 1 115 ? -4.600 -36.072 8.584 1.00 11.80 127 HIS A CA 1
ATOM 840 C C . HIS A 1 115 ? -4.051 -36.396 9.957 1.00 12.66 127 HIS A C 1
ATOM 841 O O . HIS A 1 115 ? -3.031 -37.090 10.082 1.00 15.81 127 HIS A O 1
ATOM 848 N N . ASP A 1 116 ? -4.686 -35.868 11.002 1.00 12.21 128 ASP A N 1
ATOM 849 C CA . ASP A 1 116 ? -4.268 -36.140 12.402 1.00 12.74 128 ASP A CA 1
ATOM 850 C C . ASP A 1 116 ? -5.528 -36.353 13.220 1.00 12.83 128 ASP A C 1
ATOM 851 O O . ASP A 1 116 ? -6.513 -35.651 13.043 1.00 11.72 128 ASP A O 1
ATOM 856 N N . THR A 1 117 ? -5.490 -37.323 14.140 1.00 12.67 129 THR A N 1
ATOM 857 C CA . THR A 1 117 ? -6.549 -37.479 15.120 1.00 14.45 129 THR A CA 1
ATOM 858 C C . THR A 1 117 ? -5.984 -37.214 16.495 1.00 13.63 129 THR A C 1
ATOM 859 O O . THR A 1 117 ? -4.950 -37.794 16.884 1.00 12.97 129 THR A O 1
ATOM 863 N N . PHE A 1 118 ? -6.637 -36.315 17.221 1.00 13.08 130 PHE A N 1
ATOM 864 C CA . PHE A 1 118 ? -6.225 -35.923 18.560 1.00 14.21 130 PHE A CA 1
ATOM 865 C C . PHE A 1 118 ? -7.170 -36.491 19.612 1.00 15.09 130 PHE A C 1
ATOM 866 O O . PHE A 1 118 ? -8.380 -36.493 19.429 1.00 13.99 130 PHE A O 1
ATOM 874 N N . THR A 1 119 ? -6.597 -36.951 20.714 1.00 14.70 131 THR A N 1
ATOM 875 C CA . THR A 1 119 ? -7.377 -37.483 21.848 1.00 16.36 131 THR A CA 1
ATOM 876 C C . THR A 1 119 ? -7.045 -36.675 23.080 1.00 15.05 131 THR A C 1
ATOM 877 O O . THR A 1 119 ? -5.903 -36.266 23.281 1.00 14.76 131 THR A O 1
ATOM 881 N N . LYS A 1 120 ? -8.077 -36.424 23.877 1.00 20.32 132 LYS A N 1
ATOM 882 C CA . LYS A 1 120 ? -7.982 -35.532 25.015 1.00 19.58 132 LYS A CA 1
ATOM 883 C C . LYS A 1 120 ? -7.558 -36.278 26.239 1.00 24.90 132 LYS A C 1
ATOM 884 O O . LYS A 1 120 ? -8.000 -37.425 26.482 1.00 25.24 132 LYS A O 1
ATOM 890 N N . VAL A 1 121 ? -6.735 -35.600 27.036 1.00 24.26 133 VAL A N 1
ATOM 891 C CA . VAL A 1 121 ? -6.453 -36.040 28.390 1.00 27.98 133 VAL A CA 1
ATOM 892 C C . VAL A 1 121 ? -7.745 -35.914 29.183 1.00 32.72 133 VAL A C 1
ATOM 893 O O . VAL A 1 121 ? -8.338 -34.828 29.207 1.00 33.20 133 VAL A O 1
ATOM 897 N N . LYS A 1 122 ? -8.192 -37.007 29.813 1.00 31.08 134 LYS A N 1
ATOM 898 C CA . LYS A 1 122 ? -9.346 -36.938 30.729 1.00 43.18 134 LYS A CA 1
ATOM 899 C C . LYS A 1 122 ? -8.986 -36.201 32.040 1.00 49.04 134 LYS A C 1
ATOM 900 O O . LYS A 1 122 ? -7.817 -36.182 32.440 1.00 49.89 134 LYS A O 1
ATOM 906 N N . PRO A 1 123 ? -9.986 -35.586 32.709 1.00 60.27 135 PRO A N 1
ATOM 907 C CA . PRO A 1 123 ? -9.730 -34.815 33.943 1.00 59.22 135 PRO A CA 1
ATOM 908 C C . PRO A 1 123 ? -9.046 -35.619 35.046 1.00 58.31 135 PRO A C 1
ATOM 909 O O . PRO A 1 123 ? -9.345 -36.801 35.218 1.00 62.25 135 PRO A O 1
ATOM 913 N N . TRP B 2 4 ? 15.012 -32.537 3.918 1.00 71.99 3 TRP P N 1
ATOM 914 C CA . TRP B 2 4 ? 15.428 -31.772 5.134 1.00 70.08 3 TRP P CA 1
ATOM 915 C C . TRP B 2 4 ? 14.244 -31.536 6.072 1.00 55.95 3 TRP P C 1
ATOM 916 O O . TRP B 2 4 ? 13.127 -31.283 5.612 1.00 62.38 3 TRP P O 1
ATOM 927 N N . SER B 2 5 ? 14.490 -31.597 7.383 1.00 41.62 4 SER P N 1
ATOM 928 C CA . SER B 2 5 ? 13.404 -31.869 8.320 1.00 29.75 4 SER P CA 1
ATOM 929 C C . SER B 2 5 ? 12.561 -30.666 8.720 1.00 29.03 4 SER P C 1
ATOM 930 O O . SER B 2 5 ? 13.002 -29.520 8.678 1.00 29.62 4 SER P O 1
ATOM 933 N N . HIS B 2 6 ? 11.319 -30.973 9.064 1.00 18.06 5 HIS P N 1
ATOM 934 C CA . HIS B 2 6 ? 10.314 -29.987 9.420 1.00 15.67 5 HIS P CA 1
ATOM 935 C C . HIS B 2 6 ? 9.843 -30.288 10.852 1.00 12.88 5 HIS P C 1
ATOM 936 O O . HIS B 2 6 ? 9.601 -31.448 11.199 1.00 14.53 5 HIS P O 1
ATOM 943 N N . PRO B 2 7 ? 9.669 -29.242 11.684 1.00 12.19 6 PRO P N 1
ATOM 944 C CA . PRO B 2 7 ? 9.236 -29.475 13.082 1.00 12.86 6 PRO P CA 1
ATOM 945 C C . PRO B 2 7 ? 7.958 -30.253 13.272 1.00 12.62 6 PRO P C 1
ATOM 946 O O . PRO B 2 7 ? 7.811 -31.005 1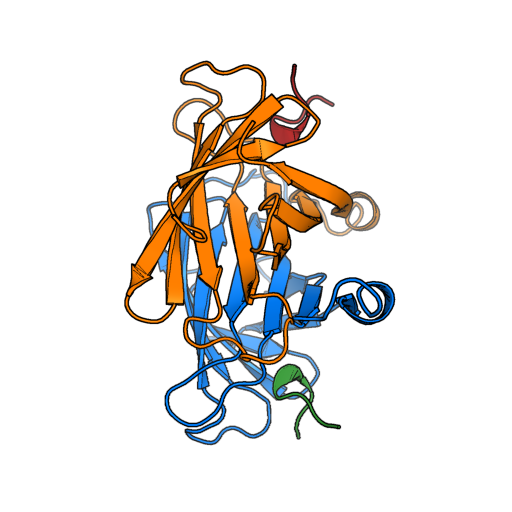4.251 1.00 13.32 6 PRO P O 1
ATOM 950 N N . GLN B 2 8 ? 7.018 -30.148 12.351 1.00 11.45 7 GLN P N 1
ATOM 951 C CA . GLN B 2 8 ? 5.779 -30.903 12.529 1.00 11.08 7 GLN P CA 1
ATOM 952 C C . GLN B 2 8 ? 5.967 -32.419 12.674 1.00 12.48 7 GLN P C 1
ATOM 953 O O . GLN B 2 8 ? 5.163 -33.075 13.373 1.00 14.80 7 GLN P O 1
ATOM 959 N N . PHE B 2 9 ? 7.008 -32.968 12.037 1.00 11.86 8 PHE P N 1
ATOM 960 C CA . PHE B 2 9 ? 7.229 -34.397 11.946 1.00 13.42 8 PHE P CA 1
ATOM 961 C C . PHE B 2 9 ? 8.425 -34.859 12.762 1.00 14.32 8 PHE P C 1
ATOM 962 O O . PHE B 2 9 ? 8.771 -36.024 12.702 1.00 15.92 8 PHE P O 1
ATOM 970 N N . GLU B 2 10 ? 9.050 -33.950 13.509 1.00 13.62 9 GLU P N 1
ATOM 971 C CA . GLU B 2 10 ? 10.273 -34.302 14.248 1.00 15.28 9 GLU P CA 1
ATOM 972 C C . GLU B 2 10 ? 9.972 -35.213 15.430 1.00 16.55 9 GLU P C 1
ATOM 973 O O . GLU B 2 10 ? 8.872 -35.225 15.951 1.00 15.96 9 GLU P O 1
ATOM 979 N N . LYS B 2 11 ? 10.949 -36.024 15.799 1.00 16.98 10 LYS P N 1
ATOM 980 C CA . LYS B 2 11 ? 10.735 -37.030 16.827 1.00 17.95 10 LYS P CA 1
ATOM 981 C C . LYS B 2 11 ? 11.179 -36.482 18.165 1.00 19.68 10 LYS P C 1
ATOM 982 O O . LYS B 2 11 ? 11.982 -35.563 18.279 1.00 20.58 10 LYS P O 1
ATOM 989 N N . ALA C 1 3 ? 1.026 -2.014 0.839 1.00 64.58 15 ALA B N 1
ATOM 990 C CA . ALA C 1 3 ? 1.458 -2.864 1.996 1.00 60.58 15 ALA B CA 1
ATOM 991 C C . ALA C 1 3 ? 2.035 -4.205 1.531 1.00 46.53 15 ALA B C 1
ATOM 992 O O . ALA C 1 3 ? 2.207 -4.409 0.329 1.00 63.12 15 ALA B O 1
ATOM 994 N N . GLY C 1 4 ? 2.356 -5.081 2.494 1.00 42.24 16 GLY B N 1
ATOM 995 C CA . GLY C 1 4 ? 2.640 -6.484 2.258 1.00 25.89 16 GLY B CA 1
ATOM 996 C C . GLY C 1 4 ? 1.314 -7.178 2.460 1.00 21.00 16 GLY B C 1
ATOM 997 O O . GLY C 1 4 ? 0.416 -6.990 1.657 1.00 20.04 16 GLY B O 1
ATOM 998 N N . ILE C 1 5 ? 1.176 -7.950 3.537 1.00 16.33 17 ILE B N 1
ATOM 999 C CA . ILE C 1 5 ? -0.035 -8.735 3.777 1.00 14.93 17 ILE B CA 1
ATOM 1000 C C . ILE C 1 5 ? -1.211 -7.874 4.217 1.00 14.53 17 ILE B C 1
ATOM 1001 O O . ILE C 1 5 ? -2.351 -8.097 3.803 1.00 14.22 17 ILE B O 1
ATOM 1006 N N . THR C 1 6 ? -0.974 -6.926 5.108 1.00 13.80 18 THR B N 1
ATOM 1007 C CA . THR C 1 6 ? -2.050 -6.120 5.648 1.00 14.12 18 THR B CA 1
ATOM 1008 C C . THR C 1 6 ? -2.759 -5.390 4.521 1.00 14.43 18 THR B C 1
ATOM 1009 O O . THR C 1 6 ? -2.124 -4.711 3.700 1.00 16.55 18 THR B O 1
ATOM 1013 N N . GLY C 1 7 ? -4.074 -5.482 4.520 1.00 13.97 19 GLY B N 1
ATOM 1014 C CA . GLY C 1 7 ? -4.876 -4.769 3.553 1.00 14.96 19 GLY B CA 1
ATOM 1015 C C . GLY C 1 7 ? -6.145 -5.513 3.188 1.00 14.26 19 GLY B C 1
ATOM 1016 O O . GLY C 1 7 ? -6.593 -6.411 3.933 1.00 14.79 19 GLY B O 1
ATOM 1017 N N . THR C 1 8 ? -6.728 -5.095 2.076 1.00 13.85 20 THR B N 1
ATOM 1018 C CA . THR C 1 8 ? -7.955 -5.642 1.585 1.00 13.61 20 THR B CA 1
ATOM 1019 C C . THR C 1 8 ? -7.649 -6.408 0.319 1.00 14.27 20 THR B C 1
ATOM 1020 O O . THR C 1 8 ? -7.053 -5.866 -0.624 1.00 15.97 20 THR B O 1
ATOM 1024 N N . TRP C 1 9 ? -8.084 -7.660 0.296 1.00 13.14 21 TRP B N 1
ATOM 1025 C CA . TRP C 1 9 ? -7.835 -8.573 -0.807 1.00 12.38 21 TRP B CA 1
ATOM 1026 C C . TRP C 1 9 ? -9.145 -9.164 -1.316 1.00 12.97 21 TRP B C 1
ATOM 1027 O O . TRP C 1 9 ? -10.120 -9.262 -0.570 1.00 13.71 21 TRP B O 1
ATOM 1038 N N . TYR C 1 10 ? -9.159 -9.642 -2.558 1.00 12.82 22 TYR B N 1
ATOM 1039 C CA . TYR C 1 10 ? -10.334 -10.245 -3.161 1.00 14.38 22 TYR B CA 1
ATOM 1040 C C . TYR C 1 10 ? -9.980 -11.551 -3.807 1.00 14.66 22 TYR B C 1
ATOM 1041 O O . TYR C 1 10 ? -8.945 -11.597 -4.488 1.00 13.86 22 TYR B O 1
ATOM 1050 N N . ASN C 1 11 ? -10.816 -12.592 -3.619 1.00 15.49 23 ASN B N 1
ATOM 1051 C CA . ASN C 1 11 ? -10.621 -13.861 -4.337 1.00 16.97 23 ASN B CA 1
ATOM 1052 C C . ASN C 1 11 ? -11.333 -13.864 -5.673 1.00 19.93 23 ASN B C 1
ATOM 1053 O O . ASN C 1 11 ? -11.917 -12.862 -6.080 1.00 19.92 23 ASN B O 1
ATOM 1058 N N . GLN C 1 12 ? -11.216 -14.988 -6.377 1.00 19.86 24 GLN B N 1
ATOM 1059 C CA . GLN C 1 12 ? -11.703 -15.107 -7.747 1.00 22.73 24 GLN B CA 1
ATOM 1060 C C . GLN C 1 12 ? -13.232 -15.025 -7.842 1.00 23.85 24 GLN B C 1
ATOM 1061 O O . GLN C 1 12 ? -13.761 -14.707 -8.912 1.00 27.55 24 GLN B O 1
ATOM 1067 N N . LEU C 1 13 ? -13.924 -15.308 -6.737 1.00 23.84 25 LEU B N 1
ATOM 1068 C CA . LEU C 1 13 ? -15.412 -15.261 -6.664 1.00 24.45 25 LEU B CA 1
ATOM 1069 C C . LEU C 1 13 ? -15.976 -13.933 -6.126 1.00 23.05 25 LEU B C 1
ATOM 1070 O O . LEU C 1 13 ? -17.192 -13.752 -6.106 1.00 24.93 25 LEU B O 1
ATOM 1075 N N . GLY C 1 14 ? -15.121 -13.011 -5.687 1.00 19.37 26 GLY B N 1
ATOM 1076 C CA . GLY C 1 14 ? -15.589 -11.715 -5.204 1.00 19.87 26 GLY B CA 1
ATOM 1077 C C . GLY C 1 14 ? -15.725 -11.630 -3.696 1.00 15.26 26 GLY B C 1
ATOM 1078 O O . GLY C 1 14 ? -16.280 -10.663 -3.166 1.00 18.56 26 GLY B O 1
ATOM 1079 N N . SER C 1 15 ? -15.237 -12.646 -3.015 1.00 15.84 27 SER B N 1
ATOM 1080 C CA . SER C 1 15 ? -15.137 -12.550 -1.575 1.00 14.62 27 SER B CA 1
ATOM 1081 C C . SER C 1 15 ? -14.033 -11.600 -1.207 1.00 14.02 27 SER B C 1
ATOM 1082 O O . SER C 1 15 ? -13.108 -11.413 -1.995 1.00 17.79 27 SER B O 1
ATOM 1085 N N . THR C 1 16 ? -14.139 -11.007 -0.011 1.00 13.31 28 THR B N 1
ATOM 1086 C CA . THR C 1 16 ? -13.152 -10.030 0.503 1.00 14.23 28 THR B CA 1
ATOM 1087 C C . THR C 1 16 ? -12.471 -10.558 1.769 1.00 13.61 28 THR B C 1
ATOM 1088 O O . THR C 1 16 ? -13.120 -11.082 2.653 1.00 15.43 28 THR B O 1
ATOM 1092 N N . PHE C 1 17 ? -11.142 -10.418 1.818 1.00 13.53 29 PHE B N 1
ATOM 1093 C CA . PHE C 1 17 ? -10.277 -10.847 2.924 1.00 14.98 29 PHE B CA 1
ATOM 1094 C C . PHE C 1 17 ? -9.656 -9.528 3.435 1.00 15.40 29 PHE B C 1
ATOM 1095 O O . PHE C 1 17 ? -8.880 -8.888 2.695 1.00 17.55 29 PHE B O 1
ATOM 1103 N N . ILE C 1 18 ? -10.084 -9.069 4.623 1.00 13.83 30 ILE B N 1
ATOM 1104 C CA . ILE C 1 18 ? -9.652 -7.812 5.221 1.00 15.80 30 ILE B CA 1
ATOM 1105 C C . ILE C 1 18 ? -8.778 -8.212 6.393 1.00 14.98 30 ILE B C 1
ATOM 1106 O O . ILE C 1 18 ? -9.273 -8.696 7.409 1.00 18.05 30 ILE B O 1
ATOM 1111 N N . VAL C 1 19 ? -7.481 -8.045 6.239 1.00 14.37 31 VAL B N 1
ATOM 1112 C CA . VAL C 1 19 ? -6.533 -8.655 7.164 1.00 13.92 31 VAL B CA 1
ATOM 1113 C C . VAL C 1 19 ? -5.515 -7.652 7.693 1.00 13.91 31 VAL B C 1
ATOM 1114 O O . VAL C 1 19 ? -5.087 -6.735 6.984 1.00 14.77 31 VAL B O 1
ATOM 1118 N N . THR C 1 20 ? -5.131 -7.856 8.959 1.00 14.66 32 THR B N 1
ATOM 1119 C CA . THR C 1 20 ? -4.007 -7.178 9.564 1.00 15.87 32 THR B CA 1
ATOM 1120 C C . THR C 1 20 ? -2.969 -8.185 9.980 1.00 15.20 32 THR B C 1
ATOM 1121 O O . THR C 1 20 ? -3.279 -9.154 10.707 1.00 14.29 32 THR B O 1
ATOM 1125 N N . ALA C 1 21 ? -1.738 -7.982 9.520 1.00 14.52 33 ALA B N 1
ATOM 1126 C CA . ALA C 1 21 ? -0.616 -8.826 9.892 1.00 14.49 33 ALA B CA 1
ATOM 1127 C C . ALA C 1 21 ? 0.111 -8.095 11.000 1.00 15.48 33 ALA B C 1
ATOM 1128 O O . ALA C 1 21 ? 0.757 -7.063 10.759 1.00 17.89 33 ALA B O 1
ATOM 1130 N N . GLY C 1 22 ? -0.077 -8.592 12.224 1.00 14.39 34 GLY B N 1
ATOM 1131 C CA . GLY C 1 22 ? 0.298 -7.864 13.432 1.00 18.02 34 GLY B CA 1
ATOM 1132 C C . GLY C 1 22 ? 1.520 -8.431 14.131 1.00 21.94 34 GLY B C 1
ATOM 1133 O O . GLY C 1 22 ? 2.366 -9.102 13.512 1.00 22.74 34 GLY B O 1
ATOM 1134 N N . ALA C 1 23 ? 1.563 -8.213 15.442 1.00 23.08 35 ALA B N 1
ATOM 1135 C CA . ALA C 1 23 ? 2.765 -8.495 16.207 1.00 25.39 35 ALA B CA 1
ATOM 1136 C C . ALA C 1 23 ? 3.071 -9.944 16.196 1.00 25.22 35 ALA B C 1
ATOM 1137 O O . ALA C 1 23 ? 2.176 -10.754 16.417 1.00 21.40 35 ALA B O 1
ATOM 1139 N N . ASP C 1 24 ? 4.317 -10.244 15.829 1.00 25.99 36 ASP B N 1
ATOM 1140 C CA . ASP C 1 24 ? 4.935 -11.487 16.183 1.00 28.12 36 ASP B CA 1
ATOM 1141 C C . ASP C 1 24 ? 4.164 -12.606 15.514 1.00 21.09 36 ASP B C 1
ATOM 1142 O O . ASP C 1 24 ? 4.042 -13.685 16.067 1.00 23.60 36 ASP B O 1
ATOM 1147 N N . GLY C 1 25 ? 3.591 -12.313 14.350 1.00 17.32 37 GLY B N 1
ATOM 1148 C CA . GLY C 1 25 ? 2.964 -13.376 13.564 1.00 14.83 37 GLY B CA 1
ATOM 1149 C C . GLY C 1 25 ? 1.467 -13.519 13.573 1.00 13.14 37 GLY B C 1
ATOM 1150 O O . GLY C 1 25 ? 0.946 -14.458 12.956 1.00 12.83 37 GLY B O 1
ATOM 1151 N N . ALA C 1 26 ? 0.752 -12.611 14.229 1.00 12.67 38 ALA B N 1
ATOM 1152 C CA . ALA C 1 26 ? -0.728 -12.707 14.292 1.00 12.51 38 ALA B CA 1
ATOM 1153 C C . ALA C 1 26 ? -1.423 -12.200 13.027 1.00 14.08 38 ALA B C 1
ATOM 1154 O O . ALA C 1 26 ? -1.070 -11.150 12.475 1.00 15.50 38 ALA B O 1
ATOM 1156 N N . LEU C 1 27 ? -2.430 -12.947 12.567 1.00 12.19 39 LEU B N 1
ATOM 1157 C CA . LEU C 1 27 ? -3.367 -12.475 11.559 1.00 11.59 39 LEU B CA 1
ATOM 1158 C C . LEU C 1 27 ? -4.735 -12.307 12.215 1.00 11.39 39 LEU B C 1
ATOM 1159 O O . LEU C 1 27 ? -5.245 -13.229 12.888 1.00 12.01 39 LEU B O 1
ATOM 1164 N N . THR C 1 28 ? -5.340 -11.157 12.000 1.00 11.07 40 THR B N 1
ATOM 1165 C CA . THR C 1 28 ? -6.707 -10.921 12.458 1.00 11.89 40 THR B CA 1
ATOM 1166 C C . THR C 1 28 ? -7.436 -10.198 11.359 1.00 12.55 40 THR B C 1
ATOM 1167 O O . THR C 1 28 ? -6.806 -9.556 10.495 1.00 15.04 40 THR B O 1
ATOM 1171 N N . GLY C 1 29 ? -8.750 -10.288 11.366 1.00 11.13 41 GLY B N 1
ATOM 1172 C CA . GLY C 1 29 ? -9.556 -9.516 10.441 1.00 11.89 41 GLY B CA 1
ATOM 1173 C C . GLY C 1 29 ? -10.947 -10.052 10.206 1.00 12.15 41 GLY B C 1
ATOM 1174 O O . GLY C 1 29 ? -11.529 -10.695 11.087 1.00 12.11 41 GLY B O 1
ATOM 1175 N N . THR C 1 30 ? -11.465 -9.763 9.014 1.00 12.74 42 THR B N 1
ATOM 1176 C CA . THR C 1 30 ? -12.854 -10.077 8.648 1.00 12.34 42 THR B CA 1
ATOM 1177 C C . THR C 1 30 ? -12.841 -10.690 7.251 1.00 13.55 42 THR B C 1
ATOM 1178 O O . THR C 1 30 ? -12.157 -10.191 6.353 1.00 13.05 42 THR B O 1
ATOM 1182 N N . TYR C 1 31 ? -13.581 -11.776 7.094 1.00 11.58 43 TYR B N 1
ATOM 1183 C CA . TYR C 1 31 ? -13.820 -12.372 5.801 1.00 11.91 43 TYR B CA 1
ATOM 1184 C C . TYR C 1 31 ? -15.252 -12.052 5.401 1.00 12.45 43 TYR B C 1
ATOM 1185 O O . TYR C 1 31 ? -16.178 -12.243 6.189 1.00 12.06 43 TYR B O 1
ATOM 1194 N N . VAL C 1 32 ? -15.418 -11.562 4.173 1.00 11.23 44 VAL B N 1
ATOM 1195 C CA . VAL C 1 32 ? -16.724 -11.155 3.664 1.00 12.83 44 VAL B CA 1
ATOM 1196 C C . VAL C 1 32 ? -17.044 -11.985 2.427 1.00 13.00 44 VAL B C 1
ATOM 1197 O O . VAL C 1 32 ? -16.312 -11.963 1.428 1.00 13.38 44 VAL B O 1
ATOM 1201 N N . THR C 1 33 ? -18.141 -12.729 2.474 1.00 11.96 45 THR B N 1
ATOM 1202 C CA . THR C 1 33 ? -18.538 -13.506 1.286 1.00 13.42 45 THR B CA 1
ATOM 1203 C C . THR C 1 33 ? -18.923 -12.588 0.137 1.00 14.18 45 THR B C 1
ATOM 1204 O O . THR C 1 33 ? -19.109 -11.388 0.319 1.00 14.38 45 THR B O 1
ATOM 1208 N N . ALA C 1 34 ? -19.092 -13.176 -1.048 1.00 13.37 46 ALA B N 1
ATOM 1209 C CA . ALA C 1 34 ? -19.410 -12.353 -2.232 1.00 14.64 46 ALA B CA 1
ATOM 1210 C C . ALA C 1 34 ? -20.759 -11.642 -2.149 1.00 15.10 46 ALA B C 1
ATOM 1211 O O . ALA C 1 34 ? -20.986 -10.677 -2.893 1.00 16.70 46 ALA B O 1
ATOM 1213 N N . ARG C 1 35 ? -21.656 -12.105 -1.283 1.00 15.49 47 ARG B N 1
ATOM 1214 C CA . ARG C 1 35 ? -22.963 -11.441 -1.064 1.00 17.39 47 ARG B CA 1
ATOM 1215 C C . ARG C 1 35 ? -22.784 -10.010 -0.563 1.00 18.29 47 ARG B C 1
ATOM 1216 O O . ARG C 1 35 ? -23.530 -9.111 -0.952 1.00 20.16 47 ARG B O 1
ATOM 1224 N N . GLY C 1 36 ? -21.796 -9.793 0.304 1.00 17.06 48 GLY B N 1
ATOM 1225 C CA . GLY C 1 36 ? -21.381 -8.450 0.669 1.00 17.73 48 GLY B CA 1
ATOM 1226 C C . GLY C 1 36 ? -22.268 -7.677 1.621 1.00 22.15 48 GLY B C 1
ATOM 1227 O O . GLY C 1 36 ? -22.106 -6.453 1.753 1.00 29.44 48 GLY B O 1
ATOM 1228 N N . ASN C 1 37 ? -23.228 -8.343 2.257 1.00 17.46 49 ASN B N 1
ATOM 1229 C CA . ASN C 1 37 ? -24.080 -7.678 3.225 1.00 17.68 49 ASN B CA 1
ATOM 1230 C C . ASN C 1 37 ? -23.582 -7.916 4.656 1.00 18.18 49 ASN B C 1
ATOM 1231 O O . ASN C 1 37 ? -22.559 -8.571 4.857 1.00 16.42 49 ASN B O 1
ATOM 1236 N N . ALA C 1 38 ? -24.277 -7.374 5.650 1.00 19.20 50 ALA B N 1
ATOM 1237 C CA . ALA C 1 38 ? -23.854 -7.557 7.046 1.00 19.46 50 ALA B CA 1
ATOM 1238 C C . ALA C 1 38 ? -23.758 -9.024 7.433 1.00 17.51 50 ALA B C 1
ATOM 1239 O O . ALA C 1 38 ? -22.810 -9.448 8.125 1.00 17.32 50 ALA B O 1
ATOM 1241 N N . GLU C 1 39 ? -24.711 -9.807 6.951 1.00 17.21 51 GLU B N 1
ATOM 1242 C CA . GLU C 1 39 ? -24.802 -11.236 7.228 1.00 17.84 51 GLU B CA 1
ATOM 1243 C C . GLU C 1 39 ? -23.649 -12.034 6.650 1.00 15.03 51 GLU B C 1
ATOM 1244 O O . GLU C 1 39 ? -23.503 -13.211 6.986 1.00 16.38 51 GLU B O 1
ATOM 1250 N N . SER C 1 40 ? -22.896 -11.406 5.735 1.00 15.20 52 SER B N 1
ATOM 1251 C CA A SER C 1 40 ? -21.801 -12.053 5.020 0.50 14.85 52 SER B CA 1
ATOM 1252 C CA B SER C 1 40 ? -21.785 -12.042 5.012 0.50 15.03 52 SER B CA 1
ATOM 1253 C C . SER C 1 40 ? -20.421 -11.874 5.668 1.00 14.31 52 SER B C 1
ATOM 1254 O O . SER C 1 40 ? -19.437 -12.358 5.134 1.00 13.35 52 SER B O 1
ATOM 1259 N N . ARG C 1 41 ? -20.362 -11.206 6.825 1.00 13.60 53 ARG B N 1
ATOM 1260 C CA . ARG C 1 41 ? -19.087 -10.864 7.480 1.00 13.26 53 ARG B CA 1
ATOM 1261 C C . ARG C 1 41 ? -18.799 -11.822 8.622 1.00 12.54 53 ARG B C 1
ATOM 1262 O O . ARG C 1 41 ? -19.656 -12.058 9.462 1.00 12.48 53 ARG B O 1
ATOM 1270 N N . TYR C 1 42 ? -17.579 -12.368 8.622 1.00 11.93 54 TYR B N 1
ATOM 1271 C CA . TYR C 1 42 ? -17.161 -13.347 9.640 1.00 11.15 54 TYR B CA 1
ATOM 1272 C C . TYR C 1 42 ? -15.803 -13.009 10.173 1.00 11.19 54 TYR B C 1
ATOM 1273 O O . TYR C 1 42 ? -14.929 -12.535 9.455 1.00 11.25 54 TYR B O 1
ATOM 1282 N N . VAL C 1 43 ? -15.593 -13.315 11.449 1.00 10.59 55 VAL B N 1
ATOM 1283 C CA . VAL C 1 43 ? -14.255 -13.162 12.052 1.00 10.86 55 VAL B CA 1
ATOM 1284 C C . VAL C 1 43 ? -13.279 -14.167 11.449 1.00 10.72 55 VAL B C 1
ATOM 1285 O O . VAL C 1 43 ? -13.623 -15.342 11.200 1.00 11.40 55 VAL B O 1
ATOM 1289 N N . LEU C 1 44 ? -12.051 -13.702 11.221 1.00 11.64 56 LEU B 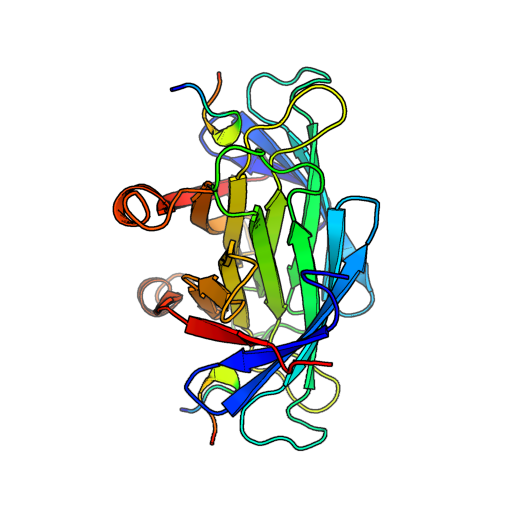N 1
ATOM 1290 C CA . LEU C 1 44 ? -10.945 -14.621 10.927 1.00 11.62 56 LEU B CA 1
ATOM 1291 C C . LEU C 1 44 ? -9.798 -14.408 11.857 1.00 11.46 56 LEU B C 1
ATOM 1292 O O . LEU C 1 44 ? -9.526 -13.270 12.285 1.00 12.82 56 LEU B O 1
ATOM 1297 N N . THR C 1 45 ? -9.076 -15.495 12.140 1.00 11.32 57 THR B N 1
ATOM 1298 C CA . THR C 1 45 ? -7.819 -15.403 12.855 1.00 11.82 57 THR B CA 1
ATOM 1299 C C . THR C 1 45 ? -6.836 -16.402 12.282 1.00 11.31 57 THR B C 1
ATOM 1300 O O . THR C 1 45 ? -7.256 -17.464 11.826 1.00 11.11 57 THR B O 1
ATOM 1304 N N . GLY C 1 46 ? -5.550 -16.064 12.318 1.00 11.23 58 GLY B N 1
ATOM 1305 C CA . GLY C 1 46 ? -4.535 -16.974 11.832 1.00 11.49 58 GLY B CA 1
ATOM 1306 C C . GLY C 1 46 ? -3.137 -16.538 12.202 1.00 11.49 58 GLY B C 1
ATOM 1307 O O . GLY C 1 46 ? -2.942 -15.744 13.125 1.00 10.55 58 GLY B O 1
ATOM 1308 N N . ARG C 1 47 ? -2.166 -17.070 11.482 1.00 10.67 59 ARG B N 1
ATOM 1309 C CA . ARG C 1 47 ? -0.763 -16.800 11.745 1.00 10.85 59 ARG B CA 1
ATOM 1310 C C . ARG C 1 47 ? -0.016 -16.650 10.434 1.00 10.19 59 ARG B C 1
ATOM 1311 O O . ARG C 1 47 ? -0.418 -17.227 9.422 1.00 10.46 59 ARG B O 1
ATOM 1319 N N . TYR C 1 48 ? 1.124 -15.959 10.476 1.00 10.25 60 TYR B N 1
ATOM 1320 C CA . TYR C 1 48 ? 2.007 -15.842 9.326 1.00 11.31 60 TYR B CA 1
ATOM 1321 C C . TYR C 1 48 ? 3.450 -15.816 9.784 1.00 12.48 60 TYR B C 1
ATOM 1322 O O . TYR C 1 48 ? 3.734 -15.534 10.940 1.00 11.65 60 TYR B O 1
ATOM 1331 N N . ASP C 1 49 ? 4.349 -16.104 8.859 1.00 10.74 61 ASP B N 1
ATOM 1332 C CA . ASP C 1 49 ? 5.798 -16.023 9.096 1.00 11.70 61 ASP B CA 1
ATOM 1333 C C . ASP C 1 49 ? 6.209 -14.549 9.099 1.00 12.54 61 ASP B C 1
ATOM 1334 O O . ASP C 1 49 ? 6.222 -13.886 8.069 1.00 11.78 61 ASP B O 1
ATOM 1339 N N . SER C 1 50 ? 6.519 -14.035 10.287 1.00 12.52 62 SER B N 1
ATOM 1340 C CA . SER C 1 50 ? 6.882 -12.624 10.424 1.00 14.85 62 SER B CA 1
ATOM 1341 C C . SER C 1 50 ? 8.345 -12.324 10.080 1.00 15.20 62 SER B C 1
ATOM 1342 O O . SER C 1 50 ? 8.751 -11.154 10.137 1.00 17.77 62 SER B O 1
ATOM 1345 N N . ALA C 1 51 ? 9.112 -13.354 9.694 1.00 12.85 63 ALA B N 1
ATOM 1346 C CA . ALA C 1 51 ? 10.500 -13.168 9.227 1.00 14.02 63 ALA B CA 1
ATOM 1347 C C . ALA C 1 51 ? 10.800 -14.112 8.061 1.00 12.60 63 ALA B C 1
ATOM 1348 O O . ALA C 1 51 ? 11.564 -15.071 8.197 1.00 13.58 63 ALA B O 1
ATOM 1350 N N . PRO C 1 52 ? 10.177 -13.849 6.904 1.00 12.79 64 PRO B N 1
ATOM 1351 C CA . PRO C 1 52 ? 10.350 -14.764 5.774 1.00 12.54 64 PRO B CA 1
ATOM 1352 C C . PRO C 1 52 ? 11.765 -14.775 5.212 1.00 13.40 64 PRO B C 1
ATOM 1353 O O . PRO C 1 52 ? 12.579 -13.892 5.501 1.00 14.26 64 PRO B O 1
ATOM 1357 N N . ALA C 1 53 ? 12.040 -15.779 4.401 1.00 13.31 65 ALA B N 1
ATOM 1358 C CA . ALA C 1 53 ? 13.296 -15.844 3.685 1.00 13.48 65 ALA B CA 1
ATOM 1359 C C . ALA C 1 53 ? 13.413 -14.632 2.754 1.00 13.37 65 ALA B C 1
ATOM 1360 O O . ALA C 1 53 ? 12.428 -13.979 2.407 1.00 15.54 65 ALA B O 1
ATOM 1362 N N . THR C 1 54 ? 14.654 -14.309 2.380 1.00 15.43 66 THR B N 1
ATOM 1363 C CA . THR C 1 54 ? 14.917 -13.161 1.508 1.00 15.31 66 THR B CA 1
ATOM 1364 C C . THR C 1 54 ? 15.448 -13.620 0.138 1.00 16.89 66 THR B C 1
ATOM 1365 O O . THR C 1 54 ? 16.131 -12.854 -0.571 1.00 19.49 66 THR B O 1
ATOM 1369 N N . ASP C 1 55 ? 15.114 -14.842 -0.245 1.00 15.66 67 ASP B N 1
ATOM 1370 C CA . ASP C 1 55 ? 15.609 -15.467 -1.489 1.00 15.79 67 ASP B CA 1
ATOM 1371 C C . ASP C 1 55 ? 14.609 -15.435 -2.647 1.00 17.68 67 ASP B C 1
ATOM 1372 O O . ASP C 1 55 ? 14.824 -16.109 -3.663 1.00 21.07 67 ASP B O 1
ATOM 1377 N N . GLY C 1 56 ? 13.517 -14.681 -2.498 1.00 16.55 68 GLY B N 1
ATOM 1378 C CA . GLY C 1 56 ? 12.455 -14.662 -3.490 1.00 15.72 68 GLY B CA 1
ATOM 1379 C C . GLY C 1 56 ? 11.248 -15.527 -3.152 1.00 15.73 68 GLY B C 1
ATOM 1380 O O . GLY C 1 56 ? 10.248 -15.519 -3.869 1.00 17.18 68 GLY B O 1
ATOM 1381 N N . SER C 1 57 ? 11.371 -16.320 -2.106 1.00 13.24 69 SER B N 1
ATOM 1382 C CA A SER C 1 57 ? 10.260 -17.175 -1.731 0.50 13.96 69 SER B CA 1
ATOM 1383 C CA B SER C 1 57 ? 10.291 -17.170 -1.608 0.50 12.89 69 SER B CA 1
ATOM 1384 C C . SER C 1 57 ? 9.149 -16.365 -1.066 1.00 13.63 69 SER B C 1
ATOM 1385 O O . SER C 1 57 ? 9.368 -15.262 -0.552 1.00 14.02 69 SER B O 1
ATOM 1390 N N . GLY C 1 58 ? 7.954 -16.929 -1.133 1.00 12.55 70 GLY B N 1
ATOM 1391 C CA . GLY C 1 58 ? 6.784 -16.314 -0.535 1.00 12.48 70 GLY B CA 1
ATOM 1392 C C . GLY C 1 58 ? 6.810 -16.393 0.981 1.00 12.23 70 GLY B C 1
ATOM 1393 O O . GLY C 1 58 ? 7.674 -17.048 1.579 1.00 12.20 70 GLY B O 1
ATOM 1394 N N . THR C 1 59 ? 5.821 -15.738 1.578 1.00 11.32 71 THR B N 1
ATOM 1395 C CA . THR C 1 59 ? 5.636 -15.689 3.032 1.00 10.51 71 THR B CA 1
ATOM 1396 C C . THR C 1 59 ? 4.486 -16.625 3.387 1.00 10.27 71 THR B C 1
ATOM 1397 O O . THR C 1 59 ? 3.336 -16.379 3.005 1.00 10.34 71 THR B O 1
ATOM 1401 N N . ALA C 1 60 ? 4.770 -17.679 4.151 1.00 10.61 72 ALA B N 1
ATOM 1402 C CA . ALA C 1 60 ? 3.744 -18.661 4.543 1.00 10.85 72 ALA B CA 1
ATOM 1403 C C . ALA C 1 60 ? 2.768 -18.079 5.520 1.00 10.85 72 ALA B C 1
ATOM 1404 O O . ALA C 1 60 ? 3.137 -17.289 6.398 1.00 10.89 72 ALA B O 1
ATOM 1406 N N . LEU C 1 61 ? 1.499 -18.450 5.357 1.00 10.05 73 LEU B N 1
ATOM 1407 C CA . LEU C 1 61 ? 0.443 -17.985 6.260 1.00 10.48 73 LEU B CA 1
ATOM 1408 C C . LEU C 1 61 ? -0.743 -18.943 6.227 1.00 10.48 73 LEU B C 1
ATOM 1409 O O . LEU C 1 61 ? -0.860 -19.796 5.350 1.00 10.41 73 LEU B O 1
ATOM 1414 N N . GLY C 1 62 ? -1.608 -18.836 7.242 1.00 9.51 74 GLY B N 1
ATOM 1415 C CA . GLY C 1 62 ? -2.877 -19.551 7.230 1.00 8.24 74 GLY B CA 1
ATOM 1416 C C . GLY C 1 62 ? -3.881 -18.843 8.093 1.00 8.95 74 GLY B C 1
ATOM 1417 O O . GLY C 1 62 ? -3.499 -18.077 9.002 1.00 9.71 74 GLY B O 1
ATOM 1418 N N . TRP C 1 63 ? -5.153 -19.082 7.823 1.00 8.77 75 TRP B N 1
ATOM 1419 C CA . TRP C 1 63 ? -6.182 -18.563 8.697 1.00 9.33 75 TRP B CA 1
ATOM 1420 C C . TRP C 1 63 ? -7.426 -19.428 8.658 1.00 9.39 75 TRP B C 1
ATOM 1421 O O . TRP C 1 63 ? -7.595 -20.259 7.768 1.00 9.32 75 TRP B O 1
ATOM 1432 N N . THR C 1 64 ? -8.281 -19.205 9.652 1.00 8.70 76 THR B N 1
ATOM 1433 C CA . THR C 1 64 ? -9.533 -19.921 9.839 1.00 9.64 76 THR B CA 1
ATOM 1434 C C . THR C 1 64 ? -10.699 -18.962 9.934 1.00 9.46 76 THR B C 1
ATOM 1435 O O . THR C 1 64 ? -10.588 -17.931 10.602 1.00 10.02 76 THR B O 1
ATOM 1439 N N . VAL C 1 65 ? -11.808 -19.340 9.300 1.00 8.93 77 VAL B N 1
ATOM 1440 C CA . VAL C 1 65 ? -13.111 -18.758 9.518 1.00 9.16 77 VAL B CA 1
ATOM 1441 C C . VAL C 1 65 ? -14.015 -19.885 10.021 1.00 10.31 77 VAL B C 1
ATOM 1442 O O . VAL C 1 65 ? -14.196 -20.895 9.317 1.00 9.41 77 VAL B O 1
ATOM 1446 N N . ALA C 1 66 ? -14.617 -19.716 11.205 1.00 10.21 78 ALA B N 1
ATOM 1447 C CA . ALA C 1 66 ? -15.770 -20.537 11.603 1.00 9.48 78 ALA B CA 1
ATOM 1448 C C . ALA C 1 66 ? -17.010 -19.815 11.081 1.00 10.50 78 ALA B C 1
ATOM 1449 O O . ALA C 1 66 ? -17.154 -18.616 11.297 1.00 10.17 78 ALA B O 1
ATOM 1451 N N . TRP C 1 67 ? -17.867 -20.533 10.357 1.00 9.39 79 TRP B N 1
ATOM 1452 C CA . TRP C 1 67 ? -18.981 -19.914 9.624 1.00 9.99 79 TRP B CA 1
ATOM 1453 C C . TRP C 1 67 ? -20.203 -19.664 10.515 1.00 11.26 79 TRP B C 1
ATOM 1454 O O . TRP C 1 67 ? -21.334 -20.047 10.190 1.00 11.25 79 TRP B O 1
ATOM 1465 N N . LYS C 1 68 ? -19.924 -19.012 11.633 1.00 10.30 80 LYS B N 1
ATOM 1466 C CA . LYS C 1 68 ? -20.947 -18.466 12.535 1.00 11.32 80 LYS B CA 1
ATOM 1467 C C . LYS C 1 68 ? -20.714 -16.978 12.713 1.00 10.55 80 LYS B C 1
ATOM 1468 O O . LYS C 1 68 ? -19.598 -16.545 12.980 1.00 10.74 80 LYS B O 1
ATOM 1474 N N . ASN C 1 69 ? -21.782 -16.201 12.580 1.00 11.29 81 ASN B N 1
ATOM 1475 C CA . ASN C 1 69 ? -21.753 -14.807 13.004 1.00 11.64 81 ASN B CA 1
ATOM 1476 C C . ASN C 1 69 ? -23.062 -14.568 13.748 1.00 14.26 81 ASN B C 1
ATOM 1477 O O . ASN C 1 69 ? -23.758 -15.521 14.077 1.00 14.31 81 ASN B O 1
ATOM 1482 N N . ASN C 1 70 ? -23.393 -13.322 14.034 1.00 14.76 82 ASN B N 1
ATOM 1483 C CA . ASN C 1 70 ? -24.604 -13.079 14.815 1.00 17.05 82 ASN B CA 1
ATOM 1484 C C . ASN C 1 70 ? -25.898 -13.329 14.026 1.00 17.52 82 ASN B C 1
ATOM 1485 O O . ASN C 1 70 ? -26.978 -13.393 14.633 1.00 18.50 82 ASN B O 1
ATOM 1490 N N . TYR C 1 71 ? -25.792 -13.488 12.707 1.00 16.18 83 TYR B N 1
ATOM 1491 C CA . TYR C 1 71 ? -26.926 -13.638 11.812 1.00 15.10 83 TYR B CA 1
ATOM 1492 C C . TYR C 1 71 ? -27.196 -15.094 11.407 1.00 16.09 83 TYR B C 1
ATOM 1493 O O . TYR C 1 71 ? -28.346 -15.476 11.194 1.00 18.83 83 TYR B O 1
ATOM 1502 N N . ARG C 1 72 ? -26.159 -15.910 11.326 1.00 14.69 84 ARG B N 1
ATOM 1503 C CA . ARG C 1 72 ? -26.346 -17.272 10.865 1.00 15.17 84 ARG B CA 1
ATOM 1504 C C . ARG C 1 72 ? -25.187 -18.172 11.243 1.00 12.96 84 ARG B C 1
ATOM 1505 O O . ARG C 1 72 ? -24.138 -17.682 11.664 1.00 13.77 84 ARG B O 1
ATOM 1513 N N . ASN C 1 73 ? -25.430 -19.467 11.146 1.00 12.49 85 ASN B N 1
ATOM 1514 C CA . ASN C 1 73 ? -24.433 -20.468 11.501 1.00 12.18 85 ASN B CA 1
ATOM 1515 C C . ASN C 1 73 ? -24.554 -21.674 10.584 1.00 13.58 85 ASN B C 1
ATOM 1516 O O . ASN C 1 73 ? -25.602 -22.345 10.552 1.00 14.25 85 ASN B O 1
ATOM 1521 N N . ALA C 1 74 ? -23.477 -21.934 9.842 1.00 11.78 86 ALA B N 1
ATOM 1522 C CA . ALA C 1 74 ? -23.399 -23.049 8.907 1.00 11.41 86 ALA B CA 1
ATOM 1523 C C . ALA C 1 74 ? -22.660 -24.266 9.492 1.00 12.50 86 ALA B C 1
ATOM 1524 O O . ALA C 1 74 ? -22.318 -25.201 8.774 1.00 13.16 86 ALA B O 1
ATOM 1526 N N . HIS C 1 75 ? -22.414 -24.254 10.798 1.00 11.92 87 HIS B N 1
ATOM 1527 C CA . HIS C 1 75 ? -21.818 -25.384 11.511 1.00 11.77 87 HIS B CA 1
ATOM 1528 C C . HIS C 1 75 ? -20.638 -25.996 10.739 1.00 10.92 87 HIS B C 1
ATOM 1529 O O . HIS C 1 75 ? -20.598 -27.199 10.401 1.00 11.15 87 HIS B O 1
ATOM 1536 N N . SER C 1 76 ? -19.662 -25.151 10.504 1.00 10.53 88 SER B N 1
ATOM 1537 C CA . SER C 1 76 ? -18.535 -25.499 9.635 1.00 10.36 88 SER B CA 1
ATOM 1538 C C . SER C 1 76 ? -17.434 -24.488 9.804 1.00 9.09 88 SER B C 1
ATOM 1539 O O . SER C 1 76 ? -17.632 -23.390 10.370 1.00 10.37 88 SER B O 1
ATOM 1542 N N . ALA C 1 77 ? -16.233 -24.854 9.361 1.00 8.82 89 ALA B N 1
ATOM 1543 C CA . ALA C 1 77 ? -15.080 -23.968 9.451 1.00 9.23 89 ALA B CA 1
ATOM 1544 C C . ALA C 1 77 ? -14.197 -24.228 8.239 1.00 9.39 89 ALA B C 1
ATOM 1545 O O . ALA C 1 77 ? -14.041 -25.384 7.829 1.00 9.71 89 ALA B O 1
ATOM 1547 N N . THR C 1 78 ? -13.651 -23.157 7.669 1.00 9.71 90 THR B N 1
ATOM 1548 C CA . THR C 1 78 ? -12.668 -23.281 6.582 1.00 8.91 90 THR B CA 1
ATOM 1549 C C . THR C 1 78 ? -11.310 -22.773 7.036 1.00 9.00 90 THR B C 1
ATOM 1550 O O . THR C 1 78 ? -11.198 -21.723 7.676 1.00 8.96 90 THR B O 1
ATOM 1554 N N . THR C 1 79 ? -10.271 -23.525 6.691 1.00 8.50 91 THR B N 1
ATOM 1555 C CA . THR C 1 79 ? -8.894 -23.067 6.841 1.00 9.05 91 THR B CA 1
ATOM 1556 C C . THR C 1 79 ? -8.283 -22.849 5.451 1.00 9.24 91 THR B C 1
ATOM 1557 O O . THR C 1 79 ? -8.406 -23.704 4.577 1.00 10.82 91 THR B O 1
ATOM 1561 N N . TRP C 1 80 ? -7.668 -21.699 5.260 1.00 8.83 92 TRP B N 1
ATOM 1562 C CA . TRP C 1 80 ? -6.841 -21.424 4.101 1.00 8.86 92 TRP B CA 1
ATOM 1563 C C . TRP C 1 80 ? -5.370 -21.492 4.490 1.00 8.87 92 TRP B C 1
ATOM 1564 O O . TRP C 1 80 ? -4.962 -20.855 5.448 1.00 9.33 92 TRP B O 1
ATOM 1575 N N . SER C 1 81 ? -4.596 -22.255 3.717 1.00 9.59 93 SER B N 1
ATOM 1576 C CA . SER C 1 81 ? -3.154 -22.466 3.933 1.00 8.70 93 SER B CA 1
ATOM 1577 C C . SER C 1 81 ? -2.491 -21.972 2.667 1.00 9.81 93 SER B C 1
ATOM 1578 O O . SER C 1 81 ? -2.860 -22.393 1.582 1.00 10.74 93 SER B O 1
ATOM 1581 N N . GLY C 1 82 ? -1.503 -21.099 2.774 1.00 9.95 94 GLY B N 1
ATOM 1582 C CA . GLY C 1 82 ? -0.920 -20.591 1.548 1.00 10.62 94 GLY B CA 1
ATOM 1583 C C . GLY C 1 82 ? 0.316 -19.758 1.736 1.00 10.32 94 GLY B C 1
ATOM 1584 O O . GLY C 1 82 ? 0.987 -19.851 2.747 1.00 10.74 94 GLY B O 1
ATOM 1585 N N . GLN C 1 83 ? 0.573 -18.917 0.743 1.00 10.05 95 GLN B N 1
ATOM 1586 C CA . GLN C 1 83 ? 1.677 -17.984 0.829 1.00 11.00 95 GLN B CA 1
ATOM 1587 C C . GLN C 1 83 ? 1.393 -16.691 0.102 1.00 11.21 95 GLN B C 1
ATOM 1588 O O . GLN C 1 83 ? 0.721 -16.649 -0.940 1.00 12.10 95 GLN B O 1
ATOM 1594 N N . TYR C 1 84 ? 1.869 -15.601 0.711 1.00 11.00 96 TYR B N 1
ATOM 1595 C CA . TYR C 1 84 ? 1.902 -14.269 0.109 1.00 10.78 96 TYR B CA 1
ATOM 1596 C C . TYR C 1 84 ? 3.113 -14.176 -0.818 1.00 12.99 96 TYR B C 1
ATOM 1597 O O . TYR C 1 84 ? 4.237 -14.515 -0.442 1.00 11.78 96 TYR B O 1
ATOM 1606 N N . VAL C 1 85 ? 2.872 -13.747 -2.051 1.00 14.09 97 VAL B N 1
ATOM 1607 C CA . VAL C 1 85 ? 3.912 -13.531 -3.030 1.00 19.33 97 VAL B CA 1
ATOM 1608 C C . VAL C 1 85 ? 3.925 -12.026 -3.312 1.00 19.11 97 VAL B C 1
ATOM 1609 O O . VAL C 1 85 ? 2.948 -11.476 -3.854 1.00 24.06 97 VAL B O 1
ATOM 1613 N N . GLY C 1 86 ? 5.015 -11.350 -2.962 1.00 19.64 98 GLY B N 1
ATOM 1614 C CA . GLY C 1 86 ? 5.133 -9.924 -3.202 1.00 20.94 98 GLY B CA 1
ATOM 1615 C C . GLY C 1 86 ? 5.742 -9.749 -4.601 1.00 24.04 98 GLY B C 1
ATOM 1616 O O . GLY C 1 86 ? 5.672 -10.657 -5.416 1.00 24.81 98 GLY B O 1
ATOM 1617 N N . GLY C 1 87 ? 6.408 -8.624 -4.853 1.00 29.53 99 GLY B N 1
ATOM 1618 C CA . GLY C 1 87 ? 6.899 -8.319 -6.197 1.00 28.37 99 GLY B CA 1
ATOM 1619 C C . GLY C 1 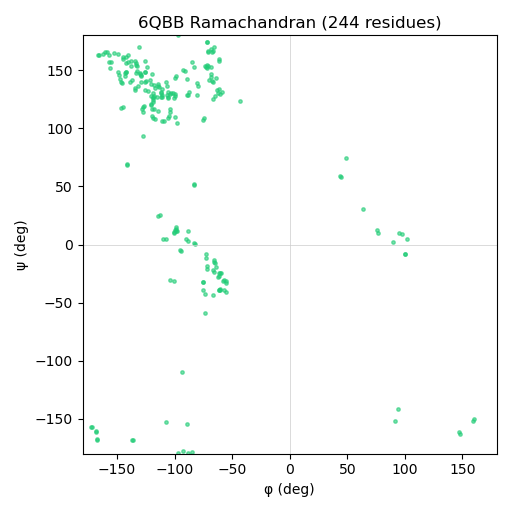87 ? 5.879 -7.521 -6.974 1.00 29.81 99 GLY B C 1
ATOM 1620 O O . GLY C 1 87 ? 5.093 -6.768 -6.407 1.00 30.81 99 GLY B O 1
ATOM 1621 N N . ALA C 1 88 ? 5.900 -7.665 -8.290 1.00 23.95 100 ALA B N 1
ATOM 1622 C CA . ALA C 1 88 ? 5.274 -6.669 -9.118 1.00 22.84 100 ALA B CA 1
ATOM 1623 C C . ALA C 1 88 ? 3.759 -6.642 -8.930 1.00 21.28 100 ALA B C 1
ATOM 1624 O O . ALA C 1 88 ? 3.159 -5.560 -8.866 1.00 22.45 100 ALA B O 1
ATOM 1626 N N . GLU C 1 89 ? 3.168 -7.834 -8.878 1.00 21.20 101 GLU B N 1
ATOM 1627 C CA . GLU C 1 89 ? 1.717 -8.013 -8.790 1.00 21.56 101 GLU B CA 1
ATOM 1628 C C . GLU C 1 89 ? 1.412 -8.940 -7.601 1.00 18.95 101 GLU B C 1
ATOM 1629 O O . GLU C 1 89 ? 1.452 -10.167 -7.713 1.00 18.97 101 GLU B O 1
ATOM 1635 N N . ALA C 1 90 ? 1.161 -8.327 -6.451 1.00 20.27 102 ALA B N 1
ATOM 1636 C CA . ALA C 1 90 ? 1.081 -9.102 -5.194 1.00 20.52 102 ALA B CA 1
ATOM 1637 C C . ALA C 1 90 ? -0.148 -9.986 -5.199 1.00 17.93 102 ALA B C 1
ATOM 1638 O O . ALA C 1 90 ? -1.195 -9.643 -5.747 1.00 17.50 102 ALA B O 1
ATOM 1640 N N . ARG C 1 91 ? -0.004 -11.133 -4.561 1.00 16.38 103 ARG B N 1
ATOM 1641 C CA . ARG C 1 91 ? -1.030 -12.137 -4.618 1.00 16.76 103 ARG B CA 1
ATOM 1642 C C . ARG C 1 91 ? -0.870 -13.008 -3.387 1.00 13.41 103 ARG B C 1
ATOM 1643 O O . ARG C 1 91 ? 0.227 -13.103 -2.849 1.00 13.60 103 ARG B O 1
ATOM 1651 N N . ILE C 1 92 ? -1.962 -13.589 -2.918 1.00 11.55 104 ILE B N 1
ATOM 1652 C CA . ILE C 1 92 ? -1.907 -14.649 -1.907 1.00 11.54 104 ILE B CA 1
ATOM 1653 C C . ILE C 1 92 ? -2.505 -15.910 -2.520 1.00 12.42 104 ILE B C 1
ATOM 1654 O O . ILE C 1 92 ? -3.692 -15.933 -2.867 1.00 12.99 104 ILE B O 1
ATOM 1659 N N . ASN C 1 93 ? -1.693 -16.952 -2.653 1.00 11.34 105 ASN B N 1
ATOM 1660 C CA . ASN C 1 93 ? -2.147 -18.230 -3.222 1.00 11.71 105 ASN B CA 1
ATOM 1661 C C . ASN C 1 93 ? -2.438 -19.213 -2.109 1.00 11.53 105 ASN B C 1
ATOM 1662 O O . ASN C 1 93 ? -1.582 -19.433 -1.270 1.00 11.83 105 ASN B O 1
ATOM 1667 N N . THR C 1 94 ? -3.635 -19.797 -2.128 1.00 9.96 106 THR B N 1
ATOM 1668 C CA . THR C 1 94 ? -4.059 -20.696 -1.060 1.00 10.28 106 THR B CA 1
ATOM 1669 C C . THR C 1 94 ? -4.706 -21.975 -1.535 1.00 9.80 106 THR B C 1
ATOM 1670 O O . THR C 1 94 ? -5.208 -22.080 -2.670 1.00 10.46 106 THR B O 1
ATOM 1674 N N . GLN C 1 95 ? -4.671 -22.963 -0.648 1.00 9.69 107 GLN B N 1
ATOM 1675 C CA . GLN C 1 95 ? -5.521 -24.139 -0.724 1.00 10.72 107 GLN B CA 1
ATOM 1676 C C . GLN C 1 95 ? -6.340 -24.144 0.542 1.00 9.77 107 GLN B C 1
ATOM 1677 O O . GLN C 1 95 ? -5.884 -23.649 1.576 1.00 10.67 107 GLN B O 1
ATOM 1683 N N . TRP C 1 96 ? -7.570 -24.620 0.475 1.00 8.66 108 TRP B N 1
ATOM 1684 C CA . TRP C 1 96 ? -8.458 -24.553 1.626 1.00 9.45 108 TRP B CA 1
ATOM 1685 C C . TRP C 1 96 ? -9.148 -25.886 1.888 1.00 9.87 108 TRP B C 1
ATOM 1686 O O . TRP C 1 96 ? -9.326 -26.728 1.007 1.00 9.32 108 TRP B O 1
ATOM 1697 N N . LEU C 1 97 ? -9.509 -26.062 3.167 1.00 9.29 109 LEU B N 1
ATOM 1698 C CA . LEU C 1 97 ? -10.287 -27.199 3.666 1.00 10.17 109 LEU B CA 1
ATOM 1699 C C . LEU C 1 97 ? -11.500 -26.704 4.428 1.00 10.52 109 LEU B C 1
ATOM 1700 O O . LEU C 1 97 ? -11.331 -26.005 5.458 1.00 10.26 109 LEU B O 1
ATOM 1705 N N . LEU C 1 98 ? -12.686 -27.061 3.961 1.00 9.59 110 LEU B N 1
ATOM 1706 C CA . LEU C 1 98 ? -13.954 -26.683 4.599 1.00 10.18 110 LEU B CA 1
ATOM 1707 C C . LEU C 1 98 ? -14.508 -27.922 5.291 1.00 9.89 110 LEU B C 1
ATOM 1708 O O . LEU C 1 98 ? -14.917 -28.862 4.624 1.00 10.90 110 LEU B O 1
ATOM 1713 N N . THR C 1 99 ? -14.482 -27.934 6.629 1.00 9.42 111 THR B N 1
ATOM 1714 C CA . THR C 1 99 ? -15.003 -29.091 7.378 1.00 9.98 111 THR B CA 1
ATOM 1715 C C . THR C 1 99 ? -16.347 -28.686 7.976 1.00 9.86 111 THR B C 1
ATOM 1716 O O . THR C 1 99 ? -16.425 -27.676 8.685 1.00 10.54 111 THR B O 1
ATOM 1720 N N . SER C 1 100 ? -17.374 -29.493 7.718 1.00 10.42 112 SER B N 1
ATOM 1721 C CA . SER C 1 100 ? -18.675 -29.339 8.352 1.00 11.55 112 SER B CA 1
ATOM 1722 C C . SER C 1 100 ? -18.799 -30.330 9.502 1.00 12.42 112 SER B C 1
ATOM 1723 O O . SER C 1 100 ? -18.352 -31.467 9.403 1.00 13.52 112 SER B O 1
ATOM 1726 N N . GLY C 1 101 ? -19.456 -29.919 10.588 1.00 12.44 113 GLY B N 1
ATOM 1727 C CA . GLY C 1 101 ? -19.776 -30.879 11.645 1.00 12.99 113 GLY B CA 1
ATOM 1728 C C . GLY C 1 101 ? -20.689 -31.959 11.078 1.00 12.80 113 GLY B C 1
ATOM 1729 O O . GLY C 1 101 ? -21.668 -31.669 10.376 1.00 14.80 113 GLY B O 1
ATOM 1730 N N . THR C 1 102 ? -20.381 -33.215 11.379 1.00 12.51 114 THR B N 1
ATOM 1731 C CA . THR C 1 102 ? -21.157 -34.373 10.902 1.00 13.10 114 THR B CA 1
ATOM 1732 C C . THR C 1 102 ? -21.236 -35.413 11.994 1.00 15.27 114 THR B C 1
ATOM 1733 O O . THR C 1 102 ? -20.459 -35.380 12.962 1.00 14.19 114 THR B O 1
ATOM 1737 N N . THR C 1 103 ? -22.213 -36.318 11.852 1.00 17.63 115 THR B N 1
ATOM 1738 C CA . THR C 1 103 ? -22.205 -37.524 12.663 1.00 18.64 115 THR B CA 1
ATOM 1739 C C . THR C 1 103 ? -21.073 -38.414 12.170 1.00 21.17 115 THR B C 1
ATOM 1740 O O . THR C 1 103 ? -20.503 -38.204 11.079 1.00 18.13 115 THR B O 1
ATOM 1744 N N . GLU C 1 104 ? -20.719 -39.411 12.973 1.00 24.11 116 GLU B N 1
ATOM 1745 C CA . GLU C 1 104 ? -19.594 -40.291 12.622 1.00 26.23 116 GLU B CA 1
ATOM 1746 C C . GLU C 1 104 ? -19.845 -41.019 11.311 1.00 26.10 116 GLU B C 1
ATOM 1747 O O . GLU C 1 104 ? -18.940 -41.150 10.488 1.00 25.63 116 GLU B O 1
ATOM 1753 N N . GLU C 1 105 ? -21.083 -41.443 11.089 1.00 27.63 117 GLU B N 1
ATOM 1754 C CA . GLU C 1 105 ? -21.375 -42.204 9.894 1.00 27.61 117 GLU B CA 1
ATOM 1755 C C . GLU C 1 105 ? -21.351 -41.334 8.636 1.00 25.64 117 GLU B C 1
ATOM 1756 O O . GLU C 1 105 ? -21.253 -41.857 7.543 1.00 23.82 117 GLU B O 1
ATOM 1762 N N . ASN C 1 106 ? -21.499 -40.021 8.797 1.00 21.46 118 ASN B N 1
ATOM 1763 C CA . ASN C 1 106 ? -21.441 -39.076 7.671 1.00 21.09 118 ASN B CA 1
ATOM 1764 C C . ASN C 1 106 ? -20.092 -38.375 7.513 1.00 17.29 118 ASN B C 1
ATOM 1765 O O . ASN C 1 106 ? -19.980 -37.412 6.750 1.00 16.82 118 ASN B O 1
ATOM 1770 N N . ALA C 1 107 ? -19.057 -38.864 8.187 1.00 16.84 119 ALA B N 1
ATOM 1771 C CA . ALA C 1 107 ? -17.748 -38.207 8.159 1.00 17.23 119 ALA B CA 1
ATOM 1772 C C . ALA C 1 107 ? -17.114 -38.149 6.758 1.00 16.22 119 ALA B C 1
ATOM 1773 O O . ALA C 1 107 ? -16.370 -37.220 6.447 1.00 15.51 119 ALA B O 1
ATOM 1775 N N . GLY C 1 108 ? -17.428 -39.105 5.871 1.00 17.63 120 GLY B N 1
ATOM 1776 C CA . GLY C 1 108 ? -16.930 -39.013 4.495 1.00 16.70 120 GLY B CA 1
ATOM 1777 C C . GLY C 1 108 ? -17.376 -37.783 3.743 1.00 15.08 120 GLY B C 1
ATOM 1778 O O . GLY C 1 108 ? -16.693 -37.341 2.809 1.00 14.58 120 GLY B O 1
ATOM 1779 N N . TYR C 1 109 ? -18.501 -37.201 4.146 1.00 14.36 121 TYR B N 1
ATOM 1780 C CA . TYR C 1 109 ? -19.016 -35.979 3.546 1.00 14.84 121 TYR B CA 1
ATOM 1781 C C . TYR C 1 109 ? -18.505 -34.732 4.232 1.00 13.25 121 TYR B C 1
ATOM 1782 O O . TYR C 1 109 ? -18.902 -33.614 3.886 1.00 15.79 121 TYR B O 1
ATOM 1791 N N . SER C 1 110 ? -17.613 -34.875 5.202 1.00 12.40 122 SER B N 1
ATOM 1792 C CA . SER C 1 110 ? -17.306 -33.742 6.079 1.00 11.85 122 SER B CA 1
ATOM 1793 C C . SER C 1 110 ? -16.437 -32.655 5.498 1.00 11.17 122 SER B C 1
ATOM 1794 O O . SER C 1 110 ? -16.587 -31.488 5.888 1.00 12.10 122 SER B O 1
ATOM 1797 N N . THR C 1 111 ? -15.508 -32.990 4.595 1.00 10.28 123 THR B N 1
ATOM 1798 C CA . THR C 1 111 ? -14.464 -32.048 4.256 1.00 9.68 123 THR B CA 1
ATOM 1799 C C . THR C 1 111 ? -14.336 -31.827 2.753 1.00 9.55 123 THR B C 1
ATOM 1800 O O . THR C 1 111 ? -14.034 -32.753 1.987 1.00 10.78 123 THR B O 1
ATOM 1804 N N . LEU C 1 112 ? -14.588 -30.590 2.356 1.00 9.77 124 LEU B N 1
ATOM 1805 C CA . LEU C 1 112 ? -14.399 -30.125 1.003 1.00 10.17 124 LEU B CA 1
ATOM 1806 C C . LEU C 1 112 ? -13.031 -29.528 0.865 1.00 10.04 124 LEU B C 1
ATOM 1807 O O . LEU C 1 112 ? -12.515 -28.925 1.821 1.00 10.17 124 LEU B O 1
ATOM 1812 N N . VAL C 1 113 ? -12.456 -29.609 -0.336 1.00 9.48 125 VAL B N 1
ATOM 1813 C CA . VAL C 1 113 ? -11.142 -29.020 -0.614 1.00 9.53 125 VAL B CA 1
ATOM 1814 C C . VAL C 1 113 ? -11.210 -28.172 -1.886 1.00 9.91 125 VAL B C 1
ATOM 1815 O O . VAL C 1 113 ? -11.942 -28.491 -2.838 1.00 10.83 125 VAL B O 1
ATOM 1819 N N . GLY C 1 114 ? -10.431 -27.105 -1.907 1.00 9.19 126 GLY B N 1
ATOM 1820 C CA . GLY C 1 114 ? -10.344 -26.235 -3.078 1.00 10.04 126 GLY B CA 1
ATOM 1821 C C . GLY C 1 114 ? -9.180 -25.295 -2.972 1.00 10.44 126 GLY B C 1
ATOM 1822 O O . GLY C 1 114 ? -8.262 -25.498 -2.167 1.00 10.26 126 GLY B O 1
ATOM 1823 N N . HIS C 1 115 ? -9.155 -24.289 -3.842 1.00 11.42 127 HIS B N 1
ATOM 1824 C CA . HIS C 1 115 ? -8.060 -23.344 -3.868 1.00 11.47 127 HIS B CA 1
ATOM 1825 C C . HIS C 1 115 ? -8.610 -21.974 -4.168 1.00 12.10 127 HIS B C 1
ATOM 1826 O O . HIS C 1 115 ? -9.594 -21.847 -4.886 1.00 14.87 127 HIS B O 1
ATOM 1833 N N . ASP C 1 116 ? -7.983 -20.956 -3.625 1.00 11.42 128 ASP B N 1
ATOM 1834 C CA . ASP C 1 116 ? -8.388 -19.560 -3.865 1.00 12.54 128 ASP B CA 1
ATOM 1835 C C . ASP C 1 116 ? -7.120 -18.736 -4.091 1.00 12.62 128 ASP B C 1
ATOM 1836 O O . ASP C 1 116 ? -6.086 -18.940 -3.436 1.00 11.72 128 ASP B O 1
ATOM 1841 N N . THR C 1 117 ? -7.197 -17.773 -5.027 1.00 12.03 129 THR B N 1
ATOM 1842 C CA . THR C 1 117 ? -6.108 -16.816 -5.207 1.00 13.40 129 THR B CA 1
ATOM 1843 C C . THR C 1 117 ? -6.653 -15.438 -4.905 1.00 13.17 129 THR B C 1
ATOM 1844 O O . THR C 1 117 ? -7.707 -15.059 -5.446 1.00 13.36 129 THR B O 1
ATOM 1848 N N . PHE C 1 118 ? -5.971 -14.711 -4.025 1.00 12.10 130 PHE B N 1
ATOM 1849 C CA . PHE C 1 118 ? -6.388 -13.385 -3.622 1.00 12.75 130 PHE B CA 1
ATOM 1850 C C . PHE C 1 118 ? -5.469 -12.331 -4.244 1.00 12.45 130 PHE B C 1
ATOM 1851 O O . PHE C 1 118 ? -4.249 -12.514 -4.289 1.00 12.41 130 PHE B O 1
ATOM 1859 N N . THR C 1 119 ? -6.085 -11.260 -4.748 1.00 14.48 131 THR B N 1
ATOM 1860 C CA . THR C 1 119 ? -5.383 -10.149 -5.347 1.00 16.59 131 THR B CA 1
ATOM 1861 C C . THR C 1 119 ? -5.889 -8.837 -4.775 1.00 20.31 131 THR B C 1
ATOM 1862 O O . THR C 1 119 ? -6.890 -8.778 -4.078 1.00 16.72 131 THR B O 1
ATOM 1866 N N . LYS C 1 120 ? -5.194 -7.753 -5.081 1.00 24.62 132 LYS B N 1
ATOM 1867 C CA . LYS C 1 120 ? -5.531 -6.497 -4.453 1.00 34.03 132 LYS B CA 1
ATOM 1868 C C . LYS C 1 120 ? -6.400 -5.727 -5.455 1.00 33.42 132 LYS B C 1
ATOM 1869 O O . LYS C 1 120 ? -6.661 -4.543 -5.266 1.00 52.04 132 LYS B O 1
ATOM 1875 N N . VAL C 1 121 ? -6.904 -6.426 -6.477 1.00 34.75 133 VAL B N 1
ATOM 1876 C CA . VAL C 1 121 ? -7.804 -5.835 -7.469 1.00 42.78 133 VAL B CA 1
ATOM 1877 C C . VAL C 1 121 ? -9.279 -6.091 -7.131 1.00 44.58 133 VAL B C 1
ATOM 1878 O O . VAL C 1 121 ? -9.829 -7.164 -7.400 1.00 38.17 133 VAL B O 1
ATOM 1882 N N . TRP D 2 4 ? -26.226 -28.155 -0.276 1.00 74.15 3 TRP Q N 1
ATOM 1883 C CA . TRP D 2 4 ? -27.120 -27.087 0.273 1.00 68.43 3 TRP Q CA 1
ATOM 1884 C C . TRP D 2 4 ? -26.310 -25.855 0.698 1.00 55.56 3 TRP Q C 1
ATOM 1885 O O . TRP D 2 4 ? -25.231 -25.978 1.293 1.00 59.90 3 TRP Q O 1
ATOM 1896 N N . SER D 2 5 ? -26.868 -24.682 0.396 1.00 39.68 4 SER Q N 1
ATOM 1897 C CA . SER D 2 5 ? -26.151 -23.422 0.374 1.00 31.64 4 SER Q CA 1
ATOM 1898 C C . SER D 2 5 ? -25.182 -23.183 1.538 1.00 27.28 4 SER Q C 1
ATOM 1899 O O . SER D 2 5 ? -25.550 -23.220 2.717 1.00 31.44 4 SER Q O 1
ATOM 1902 N N . HIS D 2 6 ? -23.933 -22.937 1.172 1.00 20.84 5 HIS Q N 1
ATOM 1903 C CA . HIS D 2 6 ? -22.907 -22.562 2.134 1.00 17.77 5 HIS Q CA 1
ATOM 1904 C C . HIS D 2 6 ? -22.409 -21.140 1.890 1.00 15.82 5 HIS Q C 1
ATOM 1905 O O . HIS D 2 6 ? -22.182 -20.757 0.758 1.00 15.02 5 HIS Q O 1
ATOM 1912 N N . PRO D 2 7 ? -22.211 -20.342 2.962 1.00 14.62 6 PRO Q N 1
ATOM 1913 C CA . PRO D 2 7 ? -21.833 -18.945 2.737 1.00 14.53 6 PRO Q CA 1
ATOM 1914 C C . PRO D 2 7 ? -20.546 -18.749 1.937 1.00 13.90 6 PRO Q C 1
ATOM 1915 O O . PRO D 2 7 ? -20.403 -17.780 1.201 1.00 14.59 6 PRO Q O 1
ATOM 1919 N N . GLN D 2 8 ? -19.591 -19.657 2.053 1.00 11.93 7 GLN Q N 1
ATOM 1920 C CA . GLN D 2 8 ? -18.315 -19.489 1.344 1.00 12.70 7 GLN Q CA 1
ATOM 1921 C C . GLN D 2 8 ? -18.536 -19.303 -0.147 1.00 13.98 7 GLN Q C 1
ATOM 1922 O O . GLN D 2 8 ? -17.776 -18.608 -0.796 1.00 15.42 7 GLN Q O 1
ATOM 1928 N N . PHE D 2 9 ? -19.567 -19.956 -0.678 1.00 13.62 8 PHE Q N 1
ATOM 1929 C CA . PHE D 2 9 ? -19.791 -20.013 -2.114 1.00 15.34 8 PHE Q CA 1
ATOM 1930 C C . PHE D 2 9 ? -20.971 -19.168 -2.581 1.00 16.33 8 PHE Q C 1
ATOM 1931 O O . PHE D 2 9 ? -21.246 -19.141 -3.789 1.00 17.18 8 PHE Q O 1
ATOM 1939 N N . GLU D 2 10 ? -21.603 -18.415 -1.691 1.00 15.14 9 GLU Q N 1
ATOM 1940 C CA . GLU D 2 10 ? -22.827 -17.715 -2.075 1.00 17.45 9 GLU Q CA 1
ATOM 1941 C C . GLU D 2 10 ? -22.495 -16.548 -2.978 1.00 17.13 9 GLU Q C 1
ATOM 1942 O O . GLU D 2 10 ? -21.403 -16.020 -2.928 1.00 19.07 9 GLU Q O 1
ATOM 1948 N N . LYS D 2 11 ? -23.438 -16.165 -3.834 1.0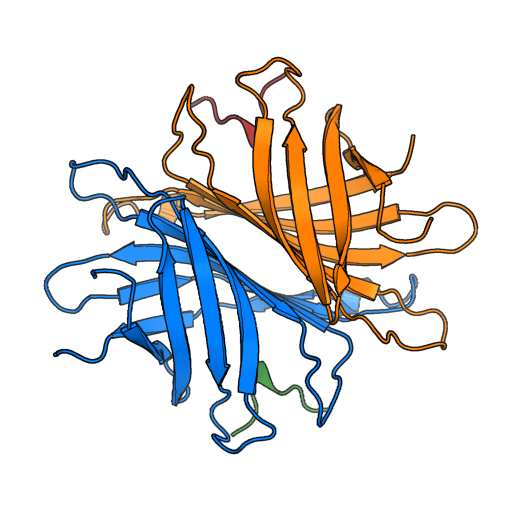0 18.85 10 LYS Q N 1
ATOM 1949 C CA . LYS D 2 11 ? -23.212 -15.067 -4.752 1.00 18.58 10 LYS Q CA 1
ATOM 1950 C C . LYS D 2 11 ? -23.756 -13.755 -4.185 1.00 19.34 10 LYS Q C 1
ATOM 1951 O O . LYS D 2 11 ? -24.587 -13.760 -3.276 1.00 20.71 10 LYS Q O 1
#

Solvent-accessible surface area: 11927 Å² total; per-residue (Å²): 120,34,11,44,23,44,0,103,12,108,97,38,1,17,0,58,4,72,24,21,108,103,2,22,0,66,27,36,0,8,1,35,132,50,45,52,67,0,111,4,75,1,26,0,21,26,2,43,49,50,30,143,105,63,27,7,14,0,0,0,0,0,0,3,1,55,25,143,131,81,46,35,57,1,0,0,0,0,1,1,10,38,33,36,67,99,115,21,84,0,46,9,70,20,7,2,4,35,16,19,42,121,156,60,38,85,183,13,35,100,101,13,128,7,47,0,55,51,77,146,182,300,92,28,8,6,69,36,183,116,33,14,55,22,55,0,81,12,107,96,42,1,22,0,59,4,70,26,28,89,107,1,33,1,70,27,37,0,8,1,34,133,52,46,52,65,0,112,3,74,0,19,1,23,29,2,43,47,53,30,144,106,63,23,6,15,1,0,0,0,0,0,3,1,63,25,153,130,81,45,35,59,1,0,0,0,0,1,2,10,33,38,33,73,121,123,28,76,0,49,7,73,20,8,2,3,36,15,17,42,110,158,62,45,82,180,14,45,101,104,17,133,5,45,0,20,81,133,288,79,26,8,6,84,33,206

B-factor: mean 18.65, std 10.82, range [7.87, 84.39]

CATH classification: 2.40.128.30

Nearest PDB structures (foldseek):
  6sos-assembly1_A  TM=9.985E-01  e=2.103E-20  Streptomyces avidinii
  4cpi-assembly1_D  TM=9.943E-01  e=4.282E-19  Streptomyces avidinii
  1kl5-assembly1_D  TM=9.996E-01  e=6.891E-19  Streptomyces avidinii
  6qw4-assembly1_A  TM=9.851E-01  e=8.076E-19  Streptomyces avidinii
  5to2-assembly1_B  TM=9.924E-01  e=1.523E-18  Streptomyces avidinii

Secondary structure (DSSP, 8-state):
--S-EEEE-TTS-EEEEEE-TTSEEEEEEE-TT-SGGGEEEEEEEE-SS--SSS--EEEEEEEEEE-SS-EEEEEEEEEEEEE-STT-EEEEEEEEEE---GGGGGGSEEEEEEEEEEPP-/--SSEEEE-TTS-EEEEEE-GGGEEEEEEE-TT-SGGGEEEEEEEE-SS--SSS--EEEEEEEEEE-SS-EEEEEEEEEEEEE-SSS-EEEEEEEEEE---GGGGGGSEEEEEEEEE--/---GGG--/---GGG--

Radius of gyration: 17.15 Å; Cα contacts (8 Å, |Δi|>4): 768; chains: 4; bounding box: 44×39×44 Å

InterPro domains:
  IPR005468 Avidin/streptavidin [PF01382] (38-156)
  IPR005468 Avidin/streptavidin [PS51326] (37-159)
  IPR005469 Avidin [PR00709] (41-55)
  IPR005469 Avidin [PR00709] (61-69)
  IPR005469 Avidin [PR00709] (90-102)
  IPR005469 Avidin [PR00709] (112-122)
  IPR005469 Avidin [PR00709] (128-139)
  IPR005469 Avidin [PR00709] (144-160)
  IPR017889 Avidin-like, conserved site [PS00577] (142-156)
  IPR036896 Avidin-like superfamily [G3DSA:2.40.128.30] (25-167)
  IPR036896 Avidin-like superfamily [SSF50876] (41-161)
  IPR051764 Avidin/Streptavidin-related [PTHR34399] (16-161)

Foldseek 3Di:
DFPAAWKAKPQQKIDHWDQDLVFKIWDWTAPNVRDPLRIWIKIWGWDNDDDPPQDFTWIKMKTQNDDPNDHQQKMKMWTFTWHGDVFTKTKTKMWIAHDDDPVCRVVGIDIDIIMMTGDDD/DDDVVPDD/DFPAAWKAKPQQKIDHWDQDPPFKIWDWTADNVRDPLRIFTKIWGWDPDDDPPQDFTWIKMKTQNDDPNDHQQKMKMWTFTWHDPDWTKTKTKMKIAHDDDPVCRVVGIDIDIIMIGPD/DDDPVPDD

Sequence (256 aa):
AGITGTWYNQLGSTFIVTAGADGALTGTYVTARGNAESSRYVLTGRYDSAPATDGSGTALGWTVAWKNNYRNAHSATTWSGQYVGGAEARINTQQWLLTSGTTEENAGYSTLVGHDTFTKVKPWSHPQFEKAGITGTWYNQLGSTFIVTAGADGALTGTYVTARGNAESSRYVLTGRYDSAPATDGSSGTALGWTVAWKNNYRNAHSATTWSGQYVGGAEARINTQWLLTSGTTEENAGYSTLVGHDTFTKVWSHPQFEK

Organism: Streptomyces avidinii (NCBI:txid1895)